Protein AF-A0A5B9D6F2-F1 (afdb_monomer_lite)

Sequence (266 aa):
MNINKEVDLKKKIPEKRPPIFTLRLNEELIEKIDKLSGEMGVSKSKFAKSYIQLSEYFLVEPNLNLTTFAKMDLSIFPTEILKDLLQLLQLLPEKNQIAIGDKLGTIINNNFQTAGLQNLDEKRELIQGFNWIKFTPVHLIDEEKVSKTKETQKIERQFWGIPKDMWPISVIHAMLYRLIYNKKFNSIWEASLYKKYLELTPERKKNFKKNPKIYKDLNKVKDFLYEFEGEIGSRKENFEAEHIYYYFDVLRIEEEKNEEIIEEKK

Organism: NCBI:txid2594042

Secondary structure (DSSP, 8-state):
------------PPP-PPPPP-----HHHHHHHHHHHHHTT--HHHHHHHHHHHHTTSEE-TTS-EE-TT--EE----HHHHHHHHHHHHTS-HHHHHHHHHHHHHHHHHHHHHHT--SHHHHHHHHHHTTSS--EEEEEEEEEE-TTTS-EEEEEEEEEEEETTTS-HHHHHHHHHHHHHS-PPPTT--HHHHHHHHTS-HHHHHHTTT-TTTTHHHHHSHHHHHHHHHHH-S-GGGT-TTSSEEEEEEEEE-------------

Foldseek 3Di:
DDDPPPPPPPPDPPDPDPDDDDDDDDPVVVVVLVVVCVVVVHDSVVSVVLVVVLVLQWDQDPVRFTAGPVRHTDDDDPVVVLLVVQVVLVVDDLLVLLVLLLVLLVSLVSSCVVSVHDDPVVSVVSCVSVVLWDWDKDWDFDFDQPPPPSDTDTFIKIWIWTFLSRHPLSSNLSNQCCNPPVDGQDSLDDLVLLLVVLPDDPVVLVCCVVDCVVNVSCVVCVVVSVVSCVRFHSDSQLSDSPDRTRTGPNRMDGPPPPPPPPPPDD

Radius of gyration: 24.77 Å; chains: 1; bounding box: 47×76×65 Å

Structure (mmCIF, N/CA/C/O backbone):
data_AF-A0A5B9D6F2-F1
#
_entry.id   AF-A0A5B9D6F2-F1
#
loop_
_atom_site.group_PDB
_atom_site.id
_atom_site.type_symbol
_atom_site.label_atom_id
_atom_site.label_alt_id
_atom_site.label_comp_id
_atom_site.label_asym_id
_atom_site.label_entity_id
_atom_site.label_seq_id
_atom_site.pdbx_PDB_ins_code
_atom_site.Cartn_x
_atom_site.Cartn_y
_atom_site.Cartn_z
_atom_site.occupancy
_atom_site.B_iso_or_equiv
_atom_site.auth_seq_id
_atom_site.auth_comp_id
_atom_site.auth_asym_id
_atom_site.auth_atom_id
_atom_site.pdbx_PDB_model_num
ATOM 1 N N . MET A 1 1 ? 4.392 63.251 -25.333 1.00 38.16 1 MET A N 1
ATOM 2 C CA . MET A 1 1 ? 4.277 61.782 -25.447 1.00 38.16 1 MET A CA 1
ATOM 3 C C . MET A 1 1 ? 5.637 61.245 -25.854 1.00 38.16 1 MET A C 1
ATOM 5 O O . MET A 1 1 ? 6.023 61.425 -26.996 1.00 38.16 1 MET A O 1
ATOM 9 N N . ASN A 1 2 ? 6.391 60.678 -24.917 1.00 28.17 2 ASN A N 1
ATOM 10 C CA . ASN A 1 2 ? 7.479 59.759 -25.234 1.00 28.17 2 ASN A CA 1
ATOM 11 C C . ASN A 1 2 ? 7.636 58.825 -24.038 1.00 28.17 2 ASN A C 1
ATOM 13 O O . ASN A 1 2 ? 7.858 59.261 -22.912 1.00 28.17 2 ASN A O 1
ATOM 17 N N . ILE A 1 3 ? 7.364 57.553 -24.299 1.00 31.39 3 ILE A N 1
ATOM 18 C CA . ILE A 1 3 ? 7.324 56.467 -23.332 1.00 31.39 3 ILE A CA 1
ATOM 19 C C . ILE A 1 3 ? 8.758 55.949 -23.220 1.00 31.39 3 ILE A C 1
ATOM 21 O O . ILE A 1 3 ? 9.220 55.246 -24.116 1.00 31.39 3 ILE A O 1
ATOM 25 N N . ASN A 1 4 ? 9.459 56.276 -22.134 1.00 32.38 4 ASN A N 1
ATOM 26 C CA . ASN A 1 4 ? 10.668 55.543 -21.768 1.00 32.38 4 ASN A CA 1
ATOM 27 C C . ASN A 1 4 ? 10.237 54.204 -21.160 1.00 32.38 4 ASN A C 1
ATOM 29 O O . ASN A 1 4 ? 9.868 54.118 -19.993 1.00 32.38 4 ASN A O 1
ATOM 33 N N . LYS A 1 5 ? 10.238 53.159 -21.994 1.00 34.12 5 LYS A N 1
ATOM 34 C CA . LYS A 1 5 ? 10.249 51.765 -21.545 1.00 34.12 5 LYS A CA 1
ATOM 35 C C . LYS A 1 5 ? 11.671 51.433 -21.095 1.00 34.12 5 LYS A C 1
ATOM 37 O O . LYS A 1 5 ? 12.499 51.051 -21.917 1.00 34.12 5 LYS A O 1
ATOM 42 N N . GLU A 1 6 ? 11.942 51.552 -19.802 1.00 34.62 6 GLU A N 1
ATOM 43 C CA . GLU A 1 6 ? 13.007 50.766 -19.181 1.00 34.62 6 GLU A CA 1
ATOM 44 C C . GLU A 1 6 ? 12.527 49.313 -19.127 1.00 34.62 6 GLU A C 1
ATOM 46 O O . GLU A 1 6 ? 11.624 48.945 -18.376 1.00 34.62 6 GLU A O 1
ATOM 51 N N . VAL A 1 7 ? 13.066 48.495 -20.030 1.00 35.81 7 VAL A N 1
ATOM 52 C CA . VAL A 1 7 ? 12.875 47.047 -20.018 1.00 35.81 7 VAL A CA 1
ATOM 53 C C . VAL A 1 7 ? 13.834 46.493 -18.976 1.00 35.81 7 VAL A C 1
ATOM 55 O O . VAL A 1 7 ? 15.002 46.238 -19.261 1.00 35.81 7 VAL A O 1
ATOM 58 N N . ASP A 1 8 ? 13.328 46.324 -17.760 1.00 36.53 8 ASP A N 1
ATOM 59 C CA . ASP A 1 8 ? 14.039 45.631 -16.696 1.00 36.53 8 ASP A CA 1
ATOM 60 C C . ASP A 1 8 ? 14.055 44.125 -17.023 1.00 36.53 8 ASP A C 1
ATOM 62 O O . ASP A 1 8 ? 13.094 43.378 -16.804 1.00 36.53 8 ASP A O 1
ATOM 66 N N . LEU A 1 9 ? 15.135 43.689 -17.678 1.00 40.50 9 LEU A N 1
ATOM 67 C CA . LEU A 1 9 ? 15.425 42.294 -17.996 1.00 40.50 9 LEU A CA 1
ATOM 68 C C . LEU A 1 9 ? 15.702 41.538 -16.691 1.00 40.50 9 LEU A C 1
ATOM 70 O O . LEU A 1 9 ? 16.855 41.295 -16.326 1.00 40.50 9 LEU A O 1
ATOM 74 N N . LYS A 1 10 ? 14.640 41.105 -16.001 1.00 39.81 10 LYS A N 1
ATOM 75 C CA . LYS A 1 10 ? 14.742 40.062 -14.973 1.00 39.81 10 LYS A CA 1
ATOM 76 C C . LYS A 1 10 ? 15.383 38.831 -15.612 1.00 39.81 10 LYS A C 1
ATOM 78 O O . LYS A 1 10 ? 14.744 38.096 -16.367 1.00 39.81 10 LYS A O 1
ATOM 83 N N . LYS A 1 11 ? 16.670 38.625 -15.320 1.00 39.88 11 LYS A N 1
ATOM 84 C CA . LYS A 1 11 ? 17.420 37.404 -15.620 1.00 39.88 11 LYS A CA 1
ATOM 85 C C . LYS A 1 11 ? 16.607 36.212 -15.112 1.00 39.88 11 LYS A C 1
ATOM 87 O O . LYS A 1 11 ? 16.546 35.972 -13.910 1.00 39.88 11 LYS A O 1
ATOM 92 N N . LYS A 1 12 ? 15.993 35.460 -16.030 1.00 41.03 12 LYS A N 1
ATOM 93 C CA . LYS A 1 12 ? 15.547 34.094 -15.753 1.00 41.03 12 LYS A CA 1
ATOM 94 C C . LYS A 1 12 ? 16.790 33.304 -15.367 1.00 41.03 12 LYS A C 1
ATOM 96 O O . LYS A 1 12 ? 17.646 33.047 -16.212 1.00 41.03 12 LYS A O 1
ATOM 101 N N . ILE A 1 13 ? 16.901 32.969 -14.087 1.00 39.19 13 ILE A N 1
ATOM 102 C CA . ILE A 1 13 ? 17.813 31.931 -13.617 1.00 39.19 13 ILE A CA 1
ATOM 103 C C . ILE A 1 13 ? 17.460 30.686 -14.444 1.00 39.19 13 ILE A C 1
ATOM 105 O O . ILE A 1 13 ? 16.291 30.295 -14.447 1.00 39.19 13 ILE A O 1
ATOM 109 N N . PRO A 1 14 ? 18.387 30.113 -15.230 1.00 40.25 14 PRO A N 1
ATOM 110 C CA . PRO A 1 14 ? 18.073 28.919 -15.990 1.00 40.25 14 PRO A CA 1
ATOM 111 C C . PRO A 1 14 ? 17.769 27.805 -14.990 1.00 40.25 14 PRO A C 1
ATOM 113 O O . PRO A 1 14 ? 18.626 27.453 -14.178 1.00 40.25 14 PRO A O 1
ATOM 116 N N . GLU A 1 15 ? 16.546 27.270 -15.042 1.00 47.75 15 GLU A N 1
ATOM 117 C CA . GLU A 1 15 ? 16.213 25.997 -14.408 1.00 47.75 15 GLU A CA 1
ATOM 118 C C . GLU A 1 15 ? 17.321 25.006 -14.771 1.00 47.75 15 GLU A C 1
ATOM 120 O O . GLU A 1 15 ? 17.622 24.808 -15.955 1.00 47.75 15 GLU A O 1
ATOM 125 N N . LYS A 1 16 ? 17.990 24.452 -13.751 1.00 43.41 16 LYS A N 1
ATOM 126 C CA . LYS A 1 16 ? 19.009 23.414 -13.922 1.00 43.41 16 LYS A CA 1
ATOM 127 C C . LYS A 1 16 ? 18.397 22.332 -14.805 1.00 43.41 16 LYS A C 1
ATOM 129 O O . LYS A 1 16 ? 17.519 21.595 -14.364 1.00 43.41 16 LYS A O 1
ATOM 134 N N . ARG A 1 17 ? 18.841 22.257 -16.063 1.00 46.88 17 ARG A N 1
ATOM 135 C CA . ARG A 1 17 ? 18.414 21.190 -16.965 1.00 46.88 17 ARG A CA 1
ATOM 136 C C . ARG A 1 17 ? 18.755 19.864 -16.282 1.00 46.88 17 ARG A C 1
ATOM 138 O O . ARG A 1 17 ? 19.876 19.744 -15.777 1.00 46.88 17 ARG A O 1
ATOM 145 N N . PRO A 1 18 ? 17.821 18.901 -16.233 1.00 55.62 18 PRO A N 1
ATOM 146 C CA . PRO A 1 18 ? 18.116 17.597 -15.666 1.00 55.62 18 PRO A CA 1
ATOM 147 C C . PRO A 1 18 ? 19.340 17.003 -16.382 1.00 55.62 18 PRO A C 1
ATOM 149 O O . PRO A 1 18 ? 19.530 17.266 -17.576 1.00 55.62 18 PRO A O 1
ATOM 152 N N . PRO A 1 19 ? 20.193 16.247 -15.671 1.00 58.72 19 PRO A N 1
ATOM 153 C CA . PRO A 1 19 ? 21.399 15.675 -16.254 1.00 58.72 19 PRO A CA 1
ATOM 154 C C . PRO A 1 19 ? 21.044 14.853 -17.499 1.00 58.72 19 PRO A C 1
ATOM 156 O O . PRO A 1 19 ? 20.165 13.992 -17.467 1.00 58.72 19 PRO A O 1
ATOM 159 N N . ILE A 1 20 ? 21.704 15.159 -18.618 1.00 64.38 20 ILE A N 1
ATOM 160 C CA . ILE A 1 20 ? 21.503 14.457 -19.887 1.00 64.38 20 ILE A CA 1
ATOM 161 C C . ILE A 1 20 ? 22.383 13.210 -19.866 1.00 64.38 20 ILE A C 1
ATOM 163 O O . ILE A 1 20 ? 23.607 13.312 -19.820 1.00 64.38 20 ILE A O 1
ATOM 167 N N . PHE A 1 21 ? 21.759 12.036 -19.919 1.00 59.25 21 PHE A N 1
ATOM 168 C CA . PHE A 1 21 ? 22.451 10.756 -20.008 1.00 59.25 21 PHE A CA 1
ATOM 169 C C . PHE A 1 21 ? 22.441 10.260 -21.458 1.00 59.25 21 PHE A C 1
ATOM 171 O O . PHE A 1 21 ? 21.389 10.220 -22.094 1.00 59.25 21 PHE A O 1
ATOM 178 N N . THR A 1 22 ? 23.613 9.913 -21.995 1.00 73.44 22 THR A N 1
ATOM 179 C CA . THR A 1 22 ? 23.762 9.391 -23.362 1.00 73.44 22 THR A CA 1
ATOM 180 C C . THR A 1 22 ? 24.302 7.970 -23.294 1.00 73.44 22 THR A C 1
ATOM 182 O O . THR A 1 22 ? 25.381 7.751 -22.750 1.00 73.44 22 THR A O 1
ATOM 185 N N . LEU A 1 23 ? 23.571 7.017 -23.869 1.00 67.38 23 LEU A N 1
ATOM 186 C CA . LEU A 1 23 ? 23.985 5.619 -23.981 1.00 67.38 23 LEU A CA 1
ATOM 187 C C . LEU A 1 23 ? 24.378 5.300 -25.420 1.00 67.38 23 LEU A C 1
ATOM 189 O O . LEU A 1 23 ? 23.668 5.666 -26.355 1.00 67.38 23 LEU A O 1
ATOM 193 N N . ARG A 1 24 ? 25.492 4.585 -25.593 1.00 74.00 24 ARG A N 1
ATOM 194 C CA . ARG A 1 24 ? 25.828 3.936 -26.863 1.00 74.00 24 ARG A CA 1
ATOM 195 C C . ARG A 1 24 ? 25.330 2.502 -26.805 1.00 74.00 24 ARG A C 1
ATOM 197 O O . ARG A 1 24 ? 25.749 1.748 -25.935 1.00 74.00 24 ARG A O 1
ATOM 204 N N . LEU A 1 25 ? 24.431 2.164 -27.717 1.00 79.06 25 LEU A N 1
ATOM 205 C CA . LEU A 1 25 ? 23.824 0.844 -27.838 1.00 79.06 25 LEU A CA 1
ATOM 206 C C . LEU A 1 25 ? 24.251 0.240 -29.179 1.00 79.06 25 LEU A C 1
ATOM 208 O O . LEU A 1 25 ? 24.528 0.975 -30.127 1.00 79.06 25 LEU A O 1
ATOM 212 N N . ASN A 1 26 ? 24.327 -1.083 -29.255 1.00 80.62 26 ASN A N 1
ATOM 213 C CA . ASN A 1 26 ? 24.494 -1.784 -30.526 1.00 80.62 26 ASN A CA 1
ATOM 214 C C . ASN A 1 26 ? 23.183 -1.755 -31.335 1.00 80.62 26 ASN A C 1
ATOM 216 O O . ASN A 1 26 ? 22.098 -1.586 -30.778 1.00 80.62 26 ASN A O 1
ATOM 220 N N . GLU A 1 27 ? 23.291 -1.935 -32.652 1.00 83.75 27 GLU A N 1
ATOM 221 C CA . GLU A 1 27 ? 22.158 -1.839 -33.588 1.00 83.75 27 GLU A CA 1
ATOM 222 C C . GLU A 1 27 ? 21.018 -2.805 -33.243 1.00 83.75 27 GLU A C 1
ATOM 224 O O . GLU A 1 27 ? 19.861 -2.400 -33.216 1.00 83.75 27 GLU A O 1
ATOM 229 N N . GLU A 1 28 ? 21.337 -4.040 -32.851 1.00 80.44 28 GLU A N 1
ATOM 230 C CA . GLU A 1 28 ? 20.332 -5.040 -32.466 1.00 80.44 28 GLU A CA 1
ATOM 231 C C . GLU A 1 28 ? 19.456 -4.584 -31.282 1.00 80.44 28 GLU A C 1
ATOM 233 O O . GLU A 1 28 ? 18.245 -4.817 -31.246 1.00 80.44 28 GLU A O 1
ATOM 238 N N . LEU A 1 29 ? 20.050 -3.915 -30.290 1.00 76.50 29 LEU A N 1
ATOM 239 C CA . LEU A 1 29 ? 19.312 -3.425 -29.128 1.00 76.50 29 LEU A CA 1
ATOM 240 C C . LEU A 1 29 ? 18.501 -2.171 -29.475 1.00 76.50 29 LEU A C 1
ATOM 242 O O . LEU A 1 29 ? 17.418 -1.980 -28.924 1.00 76.50 29 LEU A O 1
ATOM 246 N N . ILE A 1 30 ? 18.985 -1.352 -30.416 1.00 82.31 30 ILE A N 1
ATOM 247 C CA . ILE A 1 30 ? 18.232 -0.218 -30.967 1.00 82.31 30 ILE A CA 1
ATOM 248 C C . ILE A 1 30 ? 16.971 -0.727 -31.670 1.00 82.31 30 ILE A C 1
ATOM 250 O O . ILE A 1 30 ? 15.885 -0.237 -31.377 1.00 82.31 30 ILE A O 1
ATOM 254 N N . GLU A 1 31 ? 17.078 -1.751 -32.517 1.00 84.88 31 GLU A N 1
ATOM 255 C CA . GLU A 1 31 ? 15.922 -2.350 -33.199 1.00 84.88 31 GLU A CA 1
ATOM 256 C C . GLU A 1 31 ? 14.900 -2.934 -32.215 1.00 84.88 31 GLU A C 1
ATOM 258 O O . GLU A 1 31 ? 13.691 -2.740 -32.371 1.00 84.88 31 GLU A O 1
ATOM 263 N N . LYS A 1 32 ? 15.368 -3.604 -31.154 1.00 79.31 32 LYS A N 1
ATOM 264 C CA . LYS A 1 32 ? 14.494 -4.126 -30.090 1.00 79.31 32 LYS A CA 1
ATOM 265 C C . LYS A 1 32 ? 13.777 -3.007 -29.334 1.00 79.31 32 LYS A C 1
ATOM 267 O O . LYS A 1 32 ? 12.573 -3.112 -29.104 1.00 79.31 32 LYS A O 1
ATOM 272 N N . ILE A 1 33 ? 14.483 -1.935 -28.969 1.00 81.56 33 ILE A N 1
ATOM 273 C CA . ILE A 1 33 ? 13.885 -0.765 -28.307 1.00 81.56 33 ILE A CA 1
ATOM 274 C C . ILE A 1 33 ? 12.873 -0.086 -29.231 1.00 81.56 33 ILE A C 1
ATOM 276 O O . ILE A 1 33 ? 11.797 0.294 -28.775 1.00 81.56 33 ILE A O 1
ATOM 280 N N . ASP A 1 34 ? 13.173 0.045 -30.519 1.00 84.00 34 ASP A N 1
ATOM 281 C CA . ASP A 1 34 ? 12.274 0.646 -31.508 1.00 84.00 34 ASP A CA 1
ATOM 282 C C . ASP A 1 34 ? 10.974 -0.132 -31.627 1.00 84.00 34 ASP A C 1
ATOM 284 O O . ASP A 1 34 ? 9.893 0.453 -31.543 1.00 84.00 34 ASP A O 1
ATOM 288 N N . LYS A 1 35 ? 11.082 -1.455 -31.744 1.00 83.38 35 LYS A N 1
ATOM 289 C CA . LYS A 1 35 ? 9.927 -2.344 -31.802 1.00 83.38 35 LYS A CA 1
ATOM 290 C C . LYS A 1 35 ? 9.070 -2.234 -30.540 1.00 83.38 35 LYS A C 1
ATOM 292 O O . LYS A 1 35 ? 7.883 -1.941 -30.639 1.00 83.38 35 LYS A O 1
ATOM 297 N N . LEU A 1 36 ? 9.671 -2.414 -29.362 1.00 75.62 36 LEU A N 1
ATOM 298 C CA . LEU A 1 36 ? 8.947 -2.409 -28.085 1.00 75.62 36 LEU A CA 1
ATOM 299 C C . LEU A 1 36 ? 8.352 -1.035 -27.761 1.00 75.62 36 LEU A C 1
ATOM 301 O O . LEU A 1 36 ? 7.217 -0.936 -27.305 1.00 75.62 36 LEU A O 1
ATOM 305 N N . SER A 1 37 ? 9.090 0.044 -28.027 1.00 76.81 37 SER A N 1
ATOM 306 C CA . SER A 1 37 ? 8.589 1.407 -27.819 1.00 76.81 37 SER A CA 1
ATOM 307 C C . SER A 1 37 ? 7.431 1.743 -28.765 1.00 76.81 37 SER A C 1
ATOM 309 O O . SER A 1 37 ? 6.468 2.378 -28.332 1.00 76.81 37 SER A O 1
ATOM 311 N N . GLY A 1 38 ? 7.475 1.246 -30.008 1.00 77.06 38 GLY A N 1
ATOM 312 C CA . GLY A 1 38 ? 6.376 1.324 -30.971 1.00 77.06 38 GLY A CA 1
ATOM 313 C C . GLY A 1 38 ? 5.137 0.546 -30.527 1.00 77.06 38 GLY A C 1
ATOM 314 O O . GLY A 1 38 ? 4.042 1.105 -30.532 1.00 77.06 38 GLY A O 1
ATOM 315 N N . GLU A 1 39 ? 5.305 -0.700 -30.075 1.00 75.38 39 GLU A N 1
ATOM 316 C CA . GLU A 1 39 ? 4.219 -1.534 -29.532 1.00 75.38 39 GLU A CA 1
ATOM 317 C C . GLU A 1 39 ? 3.566 -0.902 -28.292 1.00 75.38 39 GLU A C 1
ATOM 319 O O . GLU A 1 39 ? 2.351 -0.968 -28.122 1.00 75.38 39 GLU A O 1
ATOM 324 N N . MET A 1 40 ? 4.357 -0.239 -27.445 1.00 67.38 40 MET A N 1
ATOM 325 C CA . MET A 1 40 ? 3.886 0.425 -26.226 1.00 67.38 40 MET A CA 1
ATOM 326 C C . MET A 1 40 ? 3.415 1.875 -26.439 1.00 67.38 40 MET A C 1
ATOM 328 O O . MET A 1 40 ? 2.945 2.505 -25.491 1.00 67.38 40 MET A O 1
ATOM 332 N N . GLY A 1 41 ? 3.569 2.443 -27.641 1.00 74.94 41 GLY A N 1
ATOM 333 C CA . GLY A 1 41 ? 3.204 3.835 -27.931 1.00 74.94 41 GLY A CA 1
ATOM 334 C C . GLY A 1 41 ? 3.9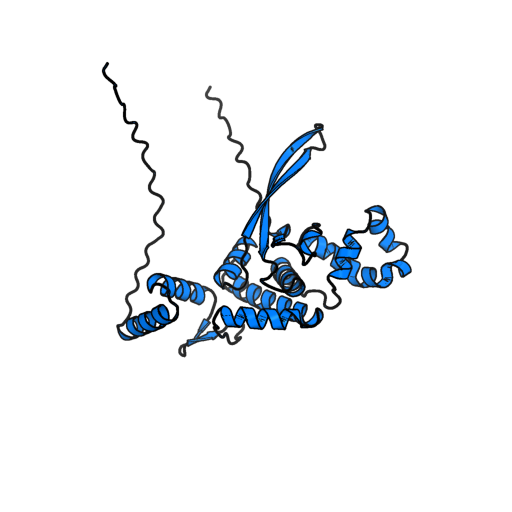92 4.881 -27.125 1.00 74.94 41 GLY A C 1
ATOM 335 O O . GLY A 1 41 ? 3.483 5.970 -26.851 1.00 74.94 41 GLY A O 1
ATOM 336 N N . VAL A 1 42 ? 5.224 4.569 -26.712 1.00 76.88 42 VAL A N 1
ATOM 337 C CA . VAL A 1 42 ? 6.099 5.467 -25.934 1.00 76.88 42 VAL A CA 1
ATOM 338 C C . VAL A 1 42 ? 7.342 5.850 -26.734 1.00 76.88 42 VAL A C 1
ATOM 340 O O . VAL A 1 42 ? 7.771 5.128 -27.623 1.00 76.88 42 VAL A O 1
ATOM 343 N N . SER A 1 43 ? 7.970 6.991 -26.427 1.00 81.19 43 SER A N 1
ATOM 344 C CA . SER A 1 43 ? 9.238 7.345 -27.079 1.00 81.19 43 SER A CA 1
ATOM 345 C C . SER A 1 43 ? 10.375 6.429 -26.614 1.00 81.19 43 SER A C 1
ATOM 347 O O . SER A 1 43 ? 10.429 6.043 -25.445 1.00 81.19 43 SER A O 1
ATOM 349 N N . LYS A 1 44 ? 11.349 6.163 -27.494 1.00 79.44 44 LYS A N 1
ATOM 350 C CA . LYS A 1 44 ? 12.568 5.390 -27.179 1.00 79.44 44 LYS A CA 1
ATOM 351 C C . LYS A 1 44 ? 13.271 5.888 -25.914 1.00 79.44 44 LYS A C 1
ATOM 353 O O . LYS A 1 44 ? 13.675 5.106 -25.062 1.00 79.44 44 LYS A O 1
ATOM 358 N N . SER A 1 45 ? 13.377 7.211 -25.771 1.00 76.31 45 SER A N 1
ATOM 359 C CA . SER A 1 45 ? 13.989 7.861 -24.610 1.00 76.31 45 SER A CA 1
ATOM 360 C C . SER A 1 45 ? 13.208 7.618 -23.319 1.00 76.31 45 SER A C 1
ATOM 362 O O . SER A 1 45 ? 13.813 7.383 -22.275 1.00 76.31 45 SER A O 1
ATOM 364 N N . LYS A 1 46 ? 11.871 7.638 -23.380 1.00 72.88 46 LYS A N 1
ATOM 365 C CA . LYS A 1 46 ? 11.008 7.347 -22.233 1.00 72.88 46 LYS A CA 1
ATOM 366 C C . LYS A 1 46 ? 11.088 5.870 -21.858 1.00 72.88 46 LYS A C 1
ATOM 368 O O . LYS A 1 46 ? 11.252 5.574 -20.683 1.00 72.88 46 LYS A O 1
ATOM 373 N N . PHE A 1 47 ? 11.069 4.974 -22.844 1.00 75.50 47 PHE A N 1
ATOM 374 C CA . PHE A 1 47 ? 11.253 3.537 -22.643 1.00 75.50 47 PHE A CA 1
ATOM 375 C C . PHE A 1 47 ? 12.598 3.222 -21.977 1.00 75.50 47 PHE A C 1
ATOM 377 O O . PHE A 1 47 ? 12.626 2.581 -20.932 1.00 75.50 47 PHE A O 1
ATOM 384 N N . ALA A 1 48 ? 13.707 3.735 -22.521 1.00 74.31 48 ALA A N 1
ATOM 385 C CA . ALA A 1 48 ? 15.042 3.516 -21.966 1.00 74.31 48 ALA A CA 1
ATOM 386 C C . ALA A 1 48 ? 15.171 4.070 -20.540 1.00 74.31 48 ALA A C 1
ATOM 388 O O . ALA A 1 48 ? 15.732 3.410 -19.671 1.00 74.31 48 ALA A O 1
ATOM 389 N N . LYS A 1 49 ? 14.605 5.255 -20.275 1.00 72.62 49 LYS A N 1
ATOM 390 C CA . LYS A 1 49 ? 14.577 5.831 -18.927 1.00 72.62 49 LYS A CA 1
ATOM 391 C C . LYS A 1 49 ? 13.799 4.944 -17.956 1.00 72.62 49 LYS A C 1
ATOM 393 O O . LYS A 1 49 ? 14.319 4.640 -16.890 1.00 72.62 49 LYS A O 1
ATOM 398 N N . SER A 1 50 ? 12.601 4.499 -18.334 1.00 65.94 50 SER A N 1
ATOM 399 C CA . SER A 1 50 ? 11.802 3.579 -17.520 1.00 65.94 50 SER A CA 1
ATOM 400 C C . SER A 1 50 ? 12.523 2.252 -17.285 1.00 65.94 50 SER A C 1
ATOM 402 O O . SER A 1 50 ? 12.497 1.742 -16.174 1.00 65.94 50 SER A O 1
ATOM 404 N N . TYR A 1 51 ? 13.223 1.720 -18.286 1.00 70.75 51 TYR A N 1
ATOM 405 C CA . TYR A 1 51 ? 13.998 0.488 -18.150 1.00 70.75 51 TYR A CA 1
ATOM 406 C C . TYR A 1 51 ? 15.178 0.632 -17.175 1.00 70.75 51 TYR A C 1
ATOM 408 O O . TYR A 1 51 ? 15.376 -0.225 -16.319 1.00 70.75 51 TYR A O 1
ATOM 416 N N . ILE A 1 52 ? 15.937 1.731 -17.253 1.00 69.75 52 ILE A N 1
ATOM 417 C CA . ILE A 1 52 ? 17.032 2.016 -16.309 1.00 69.75 52 ILE A CA 1
ATOM 418 C C . ILE A 1 52 ? 16.481 2.179 -14.892 1.00 69.75 52 ILE A C 1
ATOM 420 O O . ILE A 1 52 ? 17.011 1.578 -13.964 1.00 69.75 52 ILE A O 1
ATOM 424 N N . GLN A 1 53 ? 15.378 2.912 -14.736 1.00 66.75 53 GLN A N 1
ATOM 425 C CA . GLN A 1 53 ? 14.701 3.040 -13.445 1.00 66.75 53 GLN A CA 1
ATOM 426 C C . GLN A 1 53 ? 14.285 1.670 -12.897 1.00 66.75 53 GLN A C 1
ATOM 428 O O . GLN A 1 53 ? 14.502 1.391 -11.729 1.00 66.75 53 GLN A O 1
ATOM 433 N N . LEU A 1 54 ? 13.763 0.767 -13.732 1.00 65.81 54 LEU A N 1
ATOM 434 C CA . LEU A 1 54 ? 13.447 -0.600 -13.304 1.00 65.81 54 LEU A CA 1
ATOM 435 C C . LEU A 1 54 ? 14.696 -1.377 -12.858 1.00 65.81 54 LEU A C 1
ATOM 437 O O . LEU A 1 54 ? 14.619 -2.126 -11.888 1.00 65.81 54 LEU A O 1
ATOM 441 N N . SER A 1 55 ? 15.843 -1.182 -13.516 1.00 63.97 55 SER A N 1
ATOM 442 C CA . SER A 1 55 ? 17.101 -1.853 -13.149 1.00 63.97 55 SER A CA 1
ATOM 443 C C . SER A 1 55 ? 17.683 -1.407 -11.803 1.00 63.97 55 SER A C 1
ATOM 445 O O . SER A 1 55 ? 18.473 -2.137 -11.214 1.00 63.97 55 SER A O 1
ATOM 447 N N . GLU A 1 56 ? 17.269 -0.248 -11.280 1.00 64.19 56 GLU A N 1
ATOM 448 C CA . GLU A 1 56 ? 17.622 0.189 -9.920 1.00 64.19 56 GLU A CA 1
ATOM 449 C C . GLU A 1 56 ? 16.879 -0.620 -8.846 1.00 64.19 56 GLU A C 1
ATOM 451 O O . GLU A 1 56 ? 17.320 -0.690 -7.699 1.00 64.19 56 GLU A O 1
ATOM 456 N N . TYR A 1 57 ? 15.767 -1.262 -9.214 1.00 60.56 57 TYR A N 1
ATOM 457 C CA . TYR A 1 57 ? 14.872 -1.924 -8.268 1.00 60.56 57 TYR A CA 1
ATOM 458 C C . TYR A 1 57 ? 14.720 -3.432 -8.478 1.00 60.56 57 TYR A C 1
ATOM 460 O O . TYR A 1 57 ? 14.165 -4.109 -7.608 1.00 60.56 57 TYR A O 1
ATOM 468 N N . PHE A 1 58 ? 15.200 -3.966 -9.601 1.00 66.00 58 PHE A N 1
ATOM 469 C CA . PHE A 1 58 ? 15.079 -5.377 -9.955 1.00 66.00 58 PHE A CA 1
ATOM 470 C C . PHE A 1 58 ? 16.393 -5.945 -10.474 1.00 66.00 58 PHE A C 1
ATOM 472 O O . PHE A 1 58 ? 17.163 -5.270 -11.159 1.00 66.00 58 PHE A O 1
ATOM 479 N N . LEU A 1 59 ? 16.615 -7.226 -10.189 1.00 61.47 59 LEU A N 1
ATOM 480 C CA . LEU A 1 59 ? 17.704 -7.978 -10.789 1.00 61.47 59 LEU A CA 1
ATOM 481 C C . LEU A 1 59 ? 17.276 -8.379 -12.201 1.00 61.47 59 LEU A C 1
ATOM 483 O O . LEU A 1 59 ? 16.305 -9.114 -12.388 1.00 61.47 59 LEU A O 1
ATOM 487 N N . VAL A 1 60 ? 17.994 -7.865 -13.196 1.00 61.75 60 VAL A N 1
ATOM 488 C CA . VAL A 1 60 ? 17.825 -8.266 -14.593 1.00 61.75 60 VAL A CA 1
ATOM 489 C C . VAL A 1 60 ? 18.776 -9.426 -14.861 1.00 61.75 60 VAL A C 1
ATOM 491 O O . VAL A 1 60 ? 19.992 -9.236 -14.927 1.00 61.75 60 VAL A O 1
ATOM 494 N N . GLU A 1 61 ? 18.237 -10.633 -14.997 1.00 58.72 61 GLU A N 1
ATOM 495 C CA . GLU A 1 61 ? 19.034 -11.802 -15.364 1.00 58.72 61 GLU A CA 1
ATOM 496 C C . GLU A 1 61 ? 19.341 -11.816 -16.881 1.00 58.72 61 GLU A C 1
ATOM 498 O O . GLU A 1 61 ? 18.618 -11.199 -17.672 1.00 58.72 61 GLU A O 1
ATOM 503 N N . PRO A 1 62 ? 20.408 -12.513 -17.335 1.00 45.22 62 PRO A N 1
ATOM 504 C CA . PRO A 1 62 ? 20.876 -12.489 -18.734 1.00 45.22 62 PRO A CA 1
ATOM 505 C C . PRO A 1 62 ? 19.839 -12.903 -19.793 1.00 45.22 62 PRO A C 1
ATOM 507 O O . PRO A 1 62 ? 19.999 -12.621 -20.977 1.00 45.22 62 PRO A O 1
ATOM 510 N N . ASN A 1 63 ? 18.781 -13.586 -19.371 1.00 53.66 63 ASN A N 1
ATOM 511 C CA . ASN A 1 63 ? 17.659 -14.080 -20.164 1.00 53.66 63 ASN A CA 1
ATOM 512 C C . ASN A 1 63 ? 16.431 -13.151 -20.138 1.00 53.66 63 ASN A C 1
ATOM 514 O O . ASN A 1 63 ? 15.361 -13.575 -20.566 1.00 53.66 63 ASN A O 1
ATOM 518 N N . LEU A 1 64 ? 16.573 -11.905 -19.665 1.00 54.66 64 LEU A N 1
ATOM 519 C CA . LEU A 1 64 ? 15.481 -10.931 -19.497 1.00 54.66 64 LEU A CA 1
ATOM 520 C C . LEU A 1 64 ? 14.431 -11.349 -18.456 1.00 54.66 64 LEU A C 1
ATOM 522 O O . LEU A 1 64 ? 13.364 -10.739 -18.379 1.00 54.66 64 LEU A O 1
ATOM 526 N N . ASN A 1 65 ? 14.738 -12.350 -17.626 1.00 58.34 65 ASN A N 1
ATOM 527 C CA . ASN A 1 65 ? 13.945 -12.615 -16.439 1.00 58.34 65 ASN A CA 1
ATOM 528 C C . ASN A 1 65 ? 14.180 -11.478 -15.447 1.00 58.34 65 ASN A C 1
ATOM 530 O O . ASN A 1 65 ? 15.316 -11.168 -15.082 1.00 58.34 65 ASN A O 1
ATOM 534 N N . LEU A 1 66 ? 13.089 -10.846 -15.028 1.00 64.56 66 LEU A N 1
ATOM 535 C CA . LEU A 1 66 ? 13.109 -9.894 -13.934 1.00 64.56 66 LEU A CA 1
ATOM 536 C C . LEU A 1 66 ? 12.859 -10.673 -12.653 1.00 64.56 66 LEU A C 1
ATOM 538 O O . LEU A 1 66 ? 11.825 -11.327 -12.518 1.00 64.56 66 LEU A O 1
ATOM 542 N N . THR A 1 67 ? 13.788 -10.594 -11.710 1.00 65.25 67 THR A N 1
ATOM 543 C CA . THR A 1 67 ? 13.592 -11.146 -10.373 1.00 65.25 67 THR A CA 1
ATOM 544 C C . THR A 1 67 ? 13.661 -10.036 -9.335 1.00 65.25 67 THR A C 1
ATOM 546 O O . THR A 1 67 ? 14.393 -9.049 -9.463 1.00 65.25 67 THR A O 1
ATOM 549 N N . THR A 1 68 ? 12.852 -10.157 -8.284 1.00 65.56 68 THR A N 1
ATOM 550 C CA . THR A 1 68 ? 13.047 -9.319 -7.095 1.00 65.56 68 THR A CA 1
ATOM 551 C C . THR A 1 68 ? 14.363 -9.699 -6.418 1.00 65.56 68 THR A C 1
ATOM 553 O O . THR A 1 68 ? 14.859 -10.815 -6.579 1.00 65.56 68 THR A O 1
ATOM 556 N N . PHE A 1 69 ? 14.894 -8.833 -5.553 1.00 64.06 69 PHE A N 1
ATOM 557 C CA . PHE A 1 69 ? 16.048 -9.189 -4.714 1.00 64.06 69 PHE A CA 1
ATOM 558 C C . PHE A 1 69 ? 15.777 -10.384 -3.778 1.00 64.06 69 PHE A C 1
ATOM 560 O O . PHE A 1 69 ? 16.705 -11.047 -3.320 1.00 64.06 69 PHE A O 1
ATOM 567 N N . ALA A 1 70 ? 14.501 -10.712 -3.546 1.00 62.53 70 ALA A N 1
ATOM 568 C CA . ALA A 1 70 ? 14.064 -11.915 -2.843 1.00 62.53 70 ALA A CA 1
ATOM 569 C C . ALA A 1 70 ? 13.924 -13.155 -3.757 1.00 62.53 70 ALA A C 1
ATOM 571 O O . ALA A 1 70 ? 13.362 -14.160 -3.324 1.00 62.53 70 ALA A O 1
ATOM 572 N N . LYS A 1 71 ? 14.421 -13.097 -5.002 1.00 68.94 71 LYS A N 1
ATOM 573 C CA . LYS A 1 71 ? 14.344 -14.156 -6.027 1.00 68.94 71 LYS A CA 1
ATOM 574 C C . LYS A 1 71 ? 12.916 -14.563 -6.397 1.00 68.94 71 LYS A C 1
ATOM 576 O O . LYS A 1 71 ? 12.647 -15.733 -6.653 1.00 68.94 71 LYS A O 1
ATOM 581 N N . MET A 1 72 ? 11.984 -13.612 -6.384 1.00 68.06 72 MET A N 1
ATOM 582 C CA . MET A 1 72 ? 10.641 -13.849 -6.916 1.00 68.06 72 MET A CA 1
ATOM 583 C C . MET A 1 72 ? 10.612 -13.481 -8.393 1.00 68.06 72 MET A C 1
ATOM 585 O O . MET A 1 72 ? 11.038 -12.380 -8.737 1.00 68.06 72 MET A O 1
ATOM 589 N N . ASP A 1 73 ? 10.062 -14.362 -9.223 1.00 69.06 73 ASP A N 1
ATOM 590 C CA . ASP A 1 73 ? 9.850 -14.088 -10.641 1.00 69.06 73 ASP A CA 1
ATOM 591 C C . ASP A 1 73 ? 8.850 -12.942 -10.823 1.00 69.06 73 ASP A C 1
ATOM 593 O O . ASP A 1 73 ? 7.792 -12.899 -10.184 1.00 69.06 73 ASP A O 1
ATOM 597 N N . LEU A 1 74 ? 9.189 -12.004 -11.702 1.00 66.00 74 LEU A N 1
ATOM 598 C CA . LEU A 1 74 ? 8.341 -10.882 -12.073 1.00 66.00 74 LEU A CA 1
ATOM 599 C C . LEU A 1 74 ? 7.845 -11.062 -13.500 1.00 66.00 74 LEU A C 1
ATOM 601 O O . LEU A 1 74 ? 8.550 -11.527 -14.391 1.00 66.00 74 LEU A O 1
ATOM 605 N N . SER A 1 75 ? 6.604 -10.654 -13.722 1.00 65.75 75 SER A N 1
ATOM 606 C CA . SER A 1 75 ? 5.988 -10.643 -15.042 1.00 65.75 75 SER A CA 1
ATOM 607 C C . SER A 1 75 ? 5.390 -9.269 -15.300 1.00 65.75 75 SER A C 1
ATOM 609 O O . SER A 1 75 ? 4.765 -8.679 -14.417 1.00 65.75 75 SER A O 1
ATOM 611 N N . ILE A 1 76 ? 5.612 -8.753 -16.507 1.00 66.75 76 ILE A N 1
ATOM 612 C CA . ILE A 1 76 ? 5.069 -7.474 -16.962 1.00 66.75 76 ILE A CA 1
ATOM 613 C C . ILE A 1 76 ? 3.779 -7.761 -17.725 1.00 66.75 76 ILE A C 1
ATOM 615 O O . ILE A 1 76 ? 3.764 -8.600 -18.624 1.00 66.75 76 ILE A O 1
ATOM 619 N N . PHE A 1 77 ? 2.712 -7.039 -17.394 1.00 64.88 77 PHE A N 1
ATOM 620 C CA . PHE A 1 77 ? 1.427 -7.139 -18.081 1.00 64.88 77 PHE A CA 1
ATOM 621 C C . PHE A 1 77 ? 0.934 -5.746 -18.500 1.00 64.88 77 PHE A C 1
ATOM 623 O O . PHE A 1 77 ? 1.257 -4.765 -17.822 1.00 64.88 77 PHE A O 1
ATOM 630 N N . PRO A 1 78 ? 0.141 -5.636 -19.585 1.00 68.25 78 PRO A N 1
ATOM 631 C CA . PRO A 1 78 ? -0.565 -4.406 -19.929 1.00 68.25 78 PRO A CA 1
ATOM 632 C C . PRO A 1 78 ? -1.439 -3.906 -18.772 1.00 68.25 78 PRO A C 1
ATOM 634 O O . PRO A 1 78 ? -2.020 -4.698 -18.023 1.00 68.25 78 PRO A O 1
ATOM 637 N N . THR A 1 79 ? -1.571 -2.584 -18.644 1.00 67.12 79 THR A N 1
ATOM 638 C CA . THR A 1 79 ? -2.348 -1.957 -17.554 1.00 67.12 79 THR A CA 1
ATOM 639 C C . THR A 1 79 ? -3.835 -2.327 -17.642 1.00 67.12 79 THR A C 1
ATOM 641 O O . THR A 1 79 ? -4.556 -2.324 -16.649 1.00 67.12 79 THR A O 1
ATOM 644 N N . GLU A 1 80 ? -4.309 -2.687 -18.829 1.00 69.50 80 GLU A N 1
ATOM 645 C CA . GLU A 1 80 ? -5.661 -3.168 -19.096 1.00 69.50 80 GLU A CA 1
ATOM 646 C C . GLU A 1 80 ? -5.937 -4.483 -18.359 1.00 69.50 80 GLU A C 1
ATOM 648 O O . GLU A 1 80 ? -6.969 -4.598 -17.705 1.00 69.50 80 GLU A O 1
ATOM 653 N N . ILE A 1 81 ? -4.980 -5.419 -18.354 1.00 76.25 81 ILE A N 1
ATOM 654 C CA . ILE A 1 81 ? -5.099 -6.688 -17.612 1.00 76.25 81 ILE A CA 1
ATOM 655 C C . ILE A 1 81 ? -5.143 -6.425 -16.106 1.00 76.25 81 ILE A C 1
ATOM 657 O O . ILE A 1 81 ? -5.862 -7.108 -15.375 1.00 76.25 81 ILE A O 1
ATOM 661 N N . LEU A 1 82 ? -4.411 -5.410 -15.631 1.00 73.62 82 LEU A N 1
ATOM 662 C CA . LEU A 1 82 ? -4.482 -5.006 -14.232 1.00 73.62 82 LEU A CA 1
ATOM 663 C C . LEU A 1 82 ? -5.914 -4.599 -13.863 1.00 73.62 82 LEU A C 1
ATOM 665 O O . LEU A 1 82 ? -6.382 -5.011 -12.812 1.00 73.62 82 LEU A O 1
ATOM 669 N N . LYS A 1 83 ? -6.647 -3.881 -14.724 1.00 73.31 83 LYS A N 1
ATOM 670 C CA . LYS A 1 83 ? -8.049 -3.503 -14.449 1.00 73.31 83 LYS A CA 1
ATOM 671 C C . LYS A 1 83 ? -8.958 -4.717 -14.270 1.00 73.31 83 LYS A C 1
ATOM 673 O O . LYS A 1 83 ? -9.756 -4.736 -13.334 1.00 73.31 83 LYS A O 1
ATOM 678 N N . ASP A 1 84 ? -8.812 -5.730 -15.116 1.00 79.12 84 ASP A N 1
ATOM 6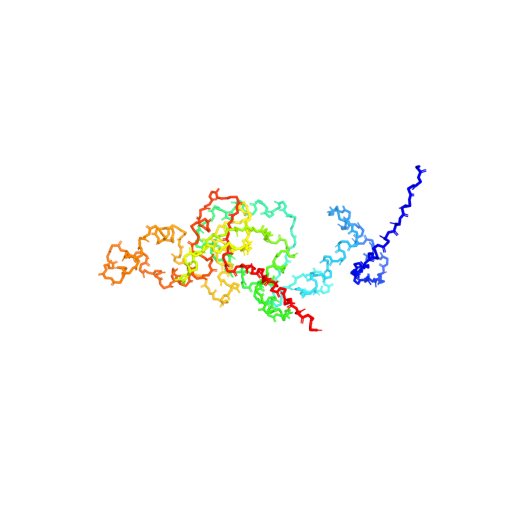79 C CA . ASP A 1 84 ? -9.597 -6.964 -15.005 1.00 79.12 84 ASP A CA 1
ATOM 680 C C . ASP A 1 84 ? -9.235 -7.733 -13.728 1.00 79.12 84 ASP A C 1
ATOM 682 O O . ASP A 1 84 ? -10.105 -8.196 -12.987 1.00 79.12 84 ASP A O 1
ATOM 686 N N . LEU A 1 85 ? -7.941 -7.796 -13.405 1.00 79.06 85 LEU A N 1
ATOM 687 C CA . LEU A 1 85 ? -7.460 -8.403 -12.169 1.00 79.06 85 LEU A CA 1
ATOM 688 C C . LEU A 1 85 ? -7.991 -7.657 -10.937 1.00 79.06 85 LEU A C 1
ATOM 690 O O . LEU A 1 85 ? -8.420 -8.292 -9.978 1.00 79.06 85 LEU A O 1
ATOM 694 N N . LEU A 1 86 ? -8.041 -6.325 -10.972 1.00 80.56 86 LEU A N 1
ATOM 695 C CA . LEU A 1 86 ? -8.591 -5.494 -9.900 1.00 80.56 86 LEU A CA 1
ATOM 696 C C . LEU A 1 86 ? -10.080 -5.767 -9.661 1.00 80.56 86 LEU A C 1
ATOM 698 O O . LEU A 1 86 ? -10.497 -5.849 -8.504 1.00 80.56 86 LEU A O 1
ATOM 702 N N . GLN A 1 87 ? -10.872 -5.969 -10.718 1.00 81.06 87 GLN A N 1
ATOM 703 C CA . GLN A 1 87 ? -12.277 -6.368 -10.573 1.00 81.06 87 GLN A CA 1
ATOM 704 C C . GLN A 1 87 ? -12.399 -7.722 -9.868 1.00 81.06 87 GLN A C 1
ATOM 706 O O . GLN A 1 87 ? -13.193 -7.867 -8.939 1.00 81.06 87 GLN A O 1
ATOM 711 N N . LEU A 1 88 ? -11.569 -8.698 -10.245 1.00 84.56 88 LEU A N 1
ATOM 712 C CA . LEU A 1 88 ? -11.545 -10.005 -9.583 1.00 84.56 88 LEU A CA 1
ATOM 713 C C . LEU A 1 88 ? -11.122 -9.896 -8.113 1.00 84.56 88 LEU A C 1
ATOM 715 O O . LEU A 1 88 ? -11.693 -10.570 -7.256 1.00 84.56 88 LEU A O 1
ATOM 719 N N . LEU A 1 89 ? -10.161 -9.024 -7.800 1.00 85.12 89 LEU A N 1
ATOM 720 C CA . LEU A 1 89 ? -9.702 -8.797 -6.430 1.00 85.12 89 LEU A CA 1
ATOM 721 C C . LEU A 1 89 ? -10.799 -8.242 -5.519 1.00 85.12 89 LEU A C 1
ATOM 723 O O . LEU A 1 89 ? -10.850 -8.624 -4.349 1.00 85.12 89 LEU A O 1
ATOM 727 N N . GLN A 1 90 ? -11.690 -7.391 -6.034 1.00 83.94 90 GLN A N 1
ATOM 728 C CA . GLN A 1 90 ? -12.828 -6.871 -5.264 1.00 83.94 90 GLN A CA 1
ATOM 729 C C . GLN A 1 90 ? -13.809 -7.973 -4.840 1.00 83.94 90 GLN A C 1
ATOM 731 O O . GLN A 1 90 ? -14.456 -7.845 -3.803 1.00 83.94 90 GLN A O 1
ATOM 736 N N . LEU A 1 91 ? -13.894 -9.064 -5.606 1.00 88.12 91 LEU A N 1
ATOM 737 C CA . LEU A 1 91 ? -14.772 -10.202 -5.314 1.00 88.12 91 LEU A CA 1
ATOM 738 C C . LEU A 1 91 ? -14.174 -11.176 -4.290 1.00 88.12 91 LEU A C 1
ATOM 740 O O . LEU A 1 91 ? -14.876 -12.055 -3.785 1.00 88.12 91 LEU A O 1
ATOM 744 N N . LEU A 1 92 ? -12.880 -11.056 -3.981 1.00 89.62 92 LEU A N 1
ATOM 745 C CA . LEU A 1 92 ? -12.236 -11.927 -3.006 1.00 89.62 92 LEU A CA 1
ATOM 746 C C . LEU A 1 92 ? -12.688 -11.591 -1.577 1.00 89.62 92 LEU A C 1
ATOM 748 O O . LEU A 1 92 ? -12.881 -10.420 -1.257 1.00 89.62 92 LEU A O 1
ATOM 752 N N . PRO A 1 93 ? -12.754 -12.582 -0.670 1.00 90.56 93 PRO A N 1
ATOM 753 C CA . PRO A 1 93 ? -12.935 -12.322 0.756 1.00 90.56 93 PRO A CA 1
ATOM 754 C C . PRO A 1 93 ? -11.872 -11.356 1.301 1.00 90.56 93 PRO A C 1
ATOM 756 O O . PRO A 1 93 ? -10.699 -11.475 0.936 1.00 90.56 93 PRO A O 1
ATOM 759 N N . GLU A 1 94 ? -12.239 -10.467 2.233 1.00 87.81 94 GLU A N 1
ATOM 760 C CA . GLU A 1 94 ? -11.320 -9.465 2.814 1.00 87.81 94 GLU A CA 1
ATOM 761 C C . GLU A 1 94 ? -10.017 -10.084 3.328 1.00 87.81 94 GLU A C 1
ATOM 763 O O . GLU A 1 94 ? -8.941 -9.550 3.084 1.00 87.81 94 GLU A O 1
ATOM 768 N N . LYS A 1 95 ? -10.076 -11.262 3.956 1.00 90.12 95 LYS A N 1
ATOM 769 C CA . LYS A 1 95 ? -8.882 -11.987 4.417 1.00 90.12 95 LYS A CA 1
ATOM 770 C C . LYS A 1 95 ? -7.860 -12.241 3.299 1.00 90.12 95 LYS A C 1
ATOM 772 O O . LYS A 1 95 ? -6.655 -12.166 3.535 1.00 90.12 95 LYS A O 1
ATOM 777 N N . ASN A 1 96 ? -8.329 -12.546 2.090 1.00 91.50 96 ASN A N 1
ATOM 778 C CA . ASN A 1 96 ? -7.463 -12.774 0.935 1.00 91.50 96 ASN A CA 1
ATOM 779 C C . ASN A 1 96 ? -6.943 -11.450 0.369 1.00 91.50 96 ASN A C 1
ATOM 781 O O . ASN A 1 96 ? -5.767 -11.365 0.025 1.00 91.50 96 ASN A O 1
ATOM 785 N N . GLN A 1 97 ? -7.783 -10.412 0.338 1.00 91.75 97 GLN A N 1
ATOM 786 C CA . GLN A 1 97 ? -7.367 -9.055 -0.033 1.00 91.75 97 GLN A CA 1
ATOM 787 C C . GLN A 1 97 ? -6.247 -8.546 0.892 1.00 91.75 97 GLN A C 1
ATOM 789 O O . GLN A 1 97 ? -5.210 -8.085 0.420 1.00 91.75 97 GLN A O 1
ATOM 794 N N . ILE A 1 98 ? -6.402 -8.731 2.206 1.00 91.81 98 ILE A N 1
ATOM 795 C CA . ILE A 1 98 ? -5.384 -8.417 3.217 1.00 91.81 98 ILE A CA 1
ATOM 796 C C . ILE A 1 98 ? -4.086 -9.168 2.925 1.00 91.81 98 ILE A C 1
ATOM 798 O O . ILE A 1 98 ? -3.019 -8.566 2.909 1.00 91.81 98 ILE A O 1
ATOM 802 N N . ALA A 1 99 ? -4.161 -10.476 2.658 1.00 91.62 99 ALA A N 1
ATOM 803 C CA . ALA A 1 99 ? -2.976 -11.282 2.371 1.00 91.62 99 ALA A CA 1
ATOM 804 C C . ALA A 1 99 ? -2.227 -10.807 1.112 1.00 91.62 99 ALA A C 1
ATOM 806 O O . ALA A 1 99 ? -0.999 -10.889 1.062 1.00 91.62 99 ALA A O 1
ATOM 807 N N . ILE A 1 100 ? -2.950 -10.313 0.104 1.00 91.38 100 ILE A N 1
ATOM 808 C CA . ILE A 1 100 ? -2.361 -9.707 -1.095 1.00 91.38 100 ILE A CA 1
ATOM 809 C C . ILE A 1 100 ? -1.675 -8.387 -0.742 1.00 91.38 100 ILE A C 1
ATOM 811 O O . ILE A 1 100 ? -0.511 -8.211 -1.096 1.00 91.38 100 ILE A O 1
ATOM 815 N N . GLY A 1 101 ? -2.345 -7.502 0.000 1.00 91.56 101 GLY A N 1
ATOM 816 C CA . GLY A 1 101 ? -1.761 -6.233 0.445 1.00 91.56 101 GLY A CA 1
ATOM 817 C C . GLY A 1 101 ? -0.499 -6.432 1.285 1.00 91.56 101 GLY A C 1
ATOM 818 O O . GLY A 1 101 ? 0.529 -5.815 1.017 1.00 91.56 101 GLY A O 1
ATOM 819 N N . ASP A 1 102 ? -0.531 -7.382 2.221 1.00 91.94 102 ASP A N 1
ATOM 820 C CA . ASP A 1 102 ? 0.628 -7.800 3.015 1.00 91.94 102 ASP A CA 1
ATOM 821 C C . ASP A 1 102 ? 1.810 -8.217 2.127 1.00 91.94 102 ASP A C 1
ATOM 823 O O . ASP A 1 102 ? 2.939 -7.780 2.351 1.00 91.94 102 ASP A O 1
ATOM 827 N N . LYS A 1 103 ? 1.556 -9.054 1.109 1.00 89.81 103 LYS A N 1
ATOM 828 C CA . LYS A 1 103 ? 2.589 -9.517 0.170 1.00 89.81 103 LYS A CA 1
ATOM 829 C C . LYS A 1 103 ? 3.156 -8.371 -0.661 1.00 89.81 103 LYS A C 1
ATOM 831 O O . LYS A 1 103 ? 4.373 -8.300 -0.811 1.00 89.81 103 LYS A O 1
ATOM 836 N N . LEU A 1 104 ? 2.306 -7.476 -1.165 1.00 88.44 104 LEU A N 1
ATOM 837 C CA . LEU A 1 104 ? 2.744 -6.286 -1.899 1.00 88.44 104 LEU A CA 1
ATOM 838 C C . LEU A 1 104 ? 3.653 -5.418 -1.027 1.00 88.44 104 LEU A C 1
ATOM 840 O O . LEU A 1 104 ? 4.760 -5.080 -1.441 1.00 88.44 104 LEU A O 1
ATOM 844 N N . GLY A 1 105 ? 3.240 -5.142 0.212 1.00 89.44 105 GLY A N 1
ATOM 845 C CA . GLY A 1 105 ? 4.048 -4.383 1.162 1.00 89.44 105 GLY A CA 1
ATOM 846 C C . GLY A 1 105 ? 5.388 -5.057 1.471 1.00 89.44 105 GLY A C 1
ATOM 847 O O . GLY A 1 105 ? 6.403 -4.374 1.579 1.00 89.44 105 GLY A O 1
ATOM 848 N N . THR A 1 106 ? 5.430 -6.392 1.567 1.00 87.50 106 THR A N 1
ATOM 849 C CA . THR A 1 106 ? 6.686 -7.141 1.741 1.00 87.50 106 THR A CA 1
ATOM 850 C C . THR A 1 106 ? 7.604 -6.990 0.533 1.00 87.50 106 THR A C 1
ATOM 852 O O . THR A 1 106 ? 8.790 -6.736 0.717 1.00 87.50 106 THR A O 1
ATOM 855 N N . ILE A 1 107 ? 7.077 -7.107 -0.690 1.00 83.81 107 ILE A N 1
ATOM 856 C CA . ILE A 1 107 ? 7.876 -6.929 -1.911 1.00 83.81 107 ILE A CA 1
ATOM 857 C C . ILE A 1 107 ? 8.482 -5.523 -1.941 1.00 83.81 107 ILE A C 1
ATOM 859 O O . ILE A 1 107 ? 9.684 -5.380 -2.162 1.00 83.81 107 ILE A O 1
ATOM 863 N N . ILE A 1 108 ? 7.679 -4.497 -1.648 1.00 83.31 108 ILE A N 1
ATOM 864 C CA . ILE A 1 108 ? 8.144 -3.107 -1.630 1.00 83.31 108 ILE A CA 1
ATOM 865 C C . ILE A 1 108 ? 9.199 -2.904 -0.540 1.00 83.31 108 ILE A C 1
ATOM 867 O O . ILE A 1 108 ? 10.260 -2.374 -0.840 1.00 83.31 108 ILE A O 1
ATOM 871 N N . ASN A 1 109 ? 8.963 -3.353 0.698 1.00 84.25 109 ASN A N 1
ATOM 872 C CA . ASN A 1 109 ? 9.941 -3.201 1.781 1.00 84.25 109 ASN A CA 1
ATOM 873 C C . ASN A 1 109 ? 11.263 -3.921 1.485 1.00 84.25 109 ASN A C 1
ATOM 875 O O . ASN A 1 109 ? 12.321 -3.376 1.788 1.00 84.25 109 ASN A O 1
ATOM 879 N N . ASN A 1 110 ? 11.223 -5.112 0.885 1.00 80.38 110 ASN A N 1
ATOM 880 C CA . ASN A 1 110 ? 12.434 -5.853 0.530 1.00 80.38 110 ASN A CA 1
ATOM 881 C C . ASN A 1 110 ? 13.246 -5.116 -0.546 1.00 80.38 110 ASN A C 1
ATOM 883 O O . ASN A 1 110 ? 14.461 -4.955 -0.411 1.00 80.38 110 ASN A O 1
ATOM 887 N N . ASN A 1 111 ? 12.575 -4.621 -1.591 1.00 72.06 111 ASN A N 1
ATOM 888 C CA . ASN A 1 111 ? 13.232 -3.828 -2.633 1.00 72.06 111 ASN A CA 1
ATOM 889 C C . ASN A 1 111 ? 13.756 -2.495 -2.072 1.00 72.06 111 ASN A C 1
ATOM 891 O O . ASN A 1 111 ? 14.872 -2.090 -2.379 1.00 72.06 111 ASN A O 1
ATOM 895 N N . PHE A 1 112 ? 13.001 -1.861 -1.176 1.00 75.06 112 PHE A N 1
ATOM 896 C CA . PHE A 1 112 ? 13.378 -0.623 -0.496 1.00 75.06 112 PHE A CA 1
ATOM 897 C C . PHE A 1 112 ? 14.633 -0.779 0.372 1.00 75.06 112 PHE A C 1
ATOM 899 O O . PHE A 1 112 ? 15.544 0.039 0.280 1.00 75.06 112 PHE A O 1
ATOM 906 N N . GLN A 1 113 ? 14.719 -1.858 1.163 1.00 69.38 113 GLN A N 1
ATOM 907 C CA . GLN A 1 113 ? 15.912 -2.174 1.960 1.00 69.38 113 GLN A CA 1
ATOM 908 C C . GLN A 1 113 ? 17.159 -2.331 1.090 1.00 69.38 113 GLN A C 1
ATOM 910 O O . GLN A 1 113 ? 18.255 -1.984 1.522 1.00 69.38 113 GLN A O 1
ATOM 915 N N . THR A 1 114 ? 16.993 -2.825 -0.136 1.00 63.16 114 THR A N 1
ATOM 916 C CA . THR A 1 114 ? 18.113 -3.028 -1.057 1.00 63.16 114 THR A CA 1
ATOM 917 C C . THR A 1 114 ? 18.511 -1.733 -1.771 1.00 63.16 114 THR A C 1
ATOM 919 O O . THR A 1 114 ? 19.695 -1.507 -2.003 1.00 63.16 114 THR A O 1
ATOM 922 N N . ALA A 1 115 ? 17.550 -0.846 -2.048 1.00 60.22 115 ALA A N 1
ATOM 923 C CA . ALA A 1 115 ? 17.783 0.460 -2.670 1.00 60.22 115 ALA A CA 1
ATOM 924 C C . ALA A 1 115 ? 18.336 1.534 -1.706 1.00 60.22 115 ALA A C 1
ATOM 926 O O . ALA A 1 115 ? 18.691 2.624 -2.147 1.00 60.22 115 ALA A O 1
ATOM 927 N N . GLY A 1 116 ? 18.411 1.258 -0.396 1.00 61.62 116 GLY A N 1
ATOM 928 C CA . GLY A 1 116 ? 18.974 2.183 0.601 1.00 61.62 116 GLY A CA 1
ATOM 929 C C . GLY A 1 116 ? 18.097 3.396 0.931 1.00 61.62 116 GLY A C 1
ATOM 930 O O . GLY A 1 116 ? 18.551 4.312 1.614 1.00 61.62 116 GLY A O 1
ATOM 931 N N . LEU A 1 117 ? 16.849 3.393 0.470 1.00 65.62 117 LEU A N 1
ATOM 932 C CA . LEU A 1 117 ? 15.854 4.415 0.772 1.00 65.62 117 LEU A CA 1
ATOM 933 C C . LEU A 1 117 ? 15.459 4.334 2.266 1.00 65.62 117 LEU A C 1
ATOM 935 O O . LEU A 1 117 ? 15.565 3.272 2.887 1.00 65.62 117 LEU A O 1
ATOM 939 N N . GLN A 1 118 ? 15.041 5.446 2.876 1.00 65.75 118 GLN A N 1
ATOM 940 C CA . GLN A 1 118 ? 14.812 5.558 4.329 1.00 65.75 118 GLN A CA 1
ATOM 941 C C . GLN A 1 118 ? 13.434 6.125 4.703 1.00 65.75 118 GLN A C 1
ATOM 943 O O . GLN A 1 118 ? 12.891 5.736 5.738 1.00 65.75 118 GLN A O 1
ATOM 948 N N . ASN A 1 119 ? 12.836 6.998 3.885 1.00 76.19 119 ASN A N 1
ATOM 949 C CA . ASN A 1 119 ? 11.600 7.706 4.253 1.00 76.19 119 ASN A CA 1
ATOM 950 C C . ASN A 1 119 ? 10.344 7.208 3.500 1.00 76.19 119 ASN A C 1
ATOM 952 O O . ASN A 1 119 ? 10.413 6.450 2.532 1.00 76.19 119 ASN A O 1
ATOM 956 N N . LEU A 1 120 ? 9.160 7.589 3.998 1.00 76.56 120 LEU A N 1
ATOM 957 C CA . LEU A 1 120 ? 7.867 7.189 3.422 1.00 76.56 120 LEU A CA 1
ATOM 958 C C . LEU A 1 120 ? 7.606 7.820 2.046 1.00 76.56 120 LEU A C 1
ATOM 960 O O . LEU A 1 120 ? 6.959 7.188 1.209 1.00 76.56 120 LEU A O 1
ATOM 964 N N . ASP A 1 121 ? 8.128 9.019 1.790 1.00 77.38 121 ASP A N 1
ATOM 965 C CA . ASP A 1 121 ? 7.991 9.699 0.500 1.00 77.38 121 ASP A CA 1
ATOM 966 C C . ASP A 1 121 ? 8.722 8.949 -0.617 1.00 77.38 121 ASP A C 1
ATOM 968 O O . ASP A 1 121 ? 8.161 8.726 -1.687 1.00 77.38 121 ASP A O 1
ATOM 972 N N . GLU A 1 122 ? 9.923 8.451 -0.341 1.00 78.44 122 GLU A N 1
ATOM 973 C CA . GLU A 1 122 ? 10.693 7.592 -1.240 1.00 78.44 122 GLU A CA 1
ATOM 974 C C . GLU A 1 122 ? 9.965 6.268 -1.509 1.00 78.44 122 GLU A C 1
ATOM 976 O O . GLU A 1 122 ? 9.927 5.798 -2.648 1.00 78.44 122 GLU A O 1
ATOM 981 N N . LYS A 1 123 ? 9.317 5.674 -0.490 1.00 78.56 123 LYS A N 1
ATOM 982 C CA . LYS A 1 123 ? 8.465 4.481 -0.686 1.00 78.56 123 LYS A CA 1
ATOM 983 C C . LYS A 1 123 ? 7.304 4.786 -1.619 1.00 78.56 123 LYS A C 1
ATOM 985 O O . LYS A 1 123 ? 7.013 3.991 -2.511 1.00 78.56 123 LYS A O 1
ATOM 990 N N . ARG A 1 124 ? 6.634 5.923 -1.424 1.00 84.38 124 ARG A N 1
ATOM 991 C CA . ARG A 1 124 ? 5.537 6.372 -2.287 1.00 84.38 124 ARG A CA 1
ATOM 992 C C . ARG A 1 124 ? 6.022 6.553 -3.724 1.00 84.38 124 ARG A C 1
ATOM 994 O O . ARG A 1 124 ? 5.390 6.032 -4.640 1.00 84.38 124 ARG A O 1
ATOM 1001 N N . GLU A 1 125 ? 7.131 7.261 -3.922 1.00 79.12 125 GLU A N 1
ATOM 1002 C CA . GLU A 1 125 ? 7.712 7.504 -5.247 1.00 79.12 125 GLU A CA 1
ATOM 1003 C C . GLU A 1 125 ? 8.079 6.209 -5.959 1.00 79.12 125 GLU A C 1
ATOM 1005 O O . GLU A 1 125 ? 7.777 6.062 -7.141 1.00 79.12 125 GLU A O 1
ATOM 1010 N N . LEU A 1 126 ? 8.631 5.241 -5.231 1.00 77.69 126 LEU A N 1
ATOM 1011 C CA . LEU A 1 126 ? 8.924 3.913 -5.755 1.00 77.69 126 LEU A CA 1
ATOM 1012 C C . LEU A 1 126 ? 7.657 3.191 -6.237 1.00 77.69 126 LEU A C 1
ATOM 1014 O O . LEU A 1 126 ? 7.594 2.715 -7.370 1.00 77.69 126 LEU A O 1
ATOM 1018 N N . ILE A 1 127 ? 6.621 3.138 -5.397 1.00 82.06 127 ILE A N 1
ATOM 1019 C CA . ILE A 1 127 ? 5.344 2.482 -5.729 1.00 82.06 127 ILE A CA 1
ATOM 1020 C C . ILE A 1 127 ? 4.691 3.146 -6.948 1.00 82.06 127 ILE A C 1
ATOM 1022 O O . ILE A 1 127 ? 4.153 2.464 -7.827 1.00 82.06 127 ILE A O 1
ATOM 1026 N N . GLN A 1 128 ? 4.755 4.476 -7.010 1.00 80.81 128 GLN A N 1
ATOM 1027 C CA . GLN A 1 128 ? 4.249 5.253 -8.133 1.00 80.81 128 GLN A CA 1
ATOM 1028 C C . GLN A 1 128 ? 5.094 5.043 -9.396 1.00 80.81 128 GLN A C 1
ATOM 1030 O O . GLN A 1 128 ? 4.539 4.968 -10.491 1.00 80.81 128 GLN A O 1
ATOM 1035 N N . GLY A 1 129 ? 6.411 4.876 -9.252 1.00 73.44 129 GLY A N 1
ATOM 1036 C CA . GLY A 1 129 ? 7.338 4.531 -10.330 1.00 73.44 129 GLY A CA 1
ATOM 1037 C C . GLY A 1 129 ? 7.039 3.170 -10.958 1.00 73.44 129 GLY A C 1
ATOM 1038 O O . GLY A 1 129 ? 7.097 3.036 -12.179 1.00 73.44 129 GLY A O 1
ATOM 1039 N N . PHE A 1 130 ? 6.613 2.189 -10.157 1.00 73.31 130 PHE A N 1
ATOM 1040 C CA . PHE A 1 130 ? 6.123 0.903 -10.666 1.00 73.31 130 PHE A CA 1
ATOM 1041 C C . PHE A 1 130 ? 4.732 0.966 -11.295 1.00 73.31 130 PHE A C 1
ATOM 1043 O O . PHE A 1 130 ? 4.260 -0.033 -11.837 1.00 73.31 130 PHE A O 1
ATOM 1050 N N . ASN A 1 131 ? 4.061 2.118 -11.223 1.00 74.19 131 ASN A N 1
ATOM 1051 C CA . ASN A 1 131 ? 2.687 2.303 -11.678 1.00 74.19 131 ASN A CA 1
ATOM 1052 C C . ASN A 1 131 ? 1.697 1.320 -11.016 1.00 74.19 131 ASN A C 1
ATOM 1054 O O . ASN A 1 131 ? 0.663 0.986 -11.591 1.00 74.19 131 ASN A O 1
ATOM 1058 N N . TRP A 1 132 ? 2.014 0.843 -9.806 1.00 78.38 132 TRP A N 1
ATOM 1059 C CA . TRP A 1 132 ? 1.139 -0.055 -9.046 1.00 78.38 132 TRP A CA 1
ATOM 1060 C C . TRP A 1 132 ? -0.005 0.719 -8.407 1.00 78.38 132 TRP A C 1
ATOM 1062 O O . TRP A 1 132 ? -1.157 0.289 -8.456 1.00 78.38 132 TRP A O 1
ATOM 1072 N N . ILE A 1 133 ? 0.323 1.863 -7.799 1.00 84.94 133 ILE A N 1
ATOM 1073 C CA . ILE A 1 133 ? -0.620 2.748 -7.116 1.00 84.94 133 ILE A CA 1
ATOM 1074 C C . ILE A 1 133 ? -0.280 4.193 -7.467 1.00 84.94 133 ILE A C 1
ATOM 1076 O O . ILE A 1 133 ? 0.870 4.624 -7.401 1.00 84.94 133 ILE A O 1
ATOM 1080 N N . LYS A 1 134 ? -1.311 4.951 -7.828 1.00 86.06 134 LYS A N 1
ATOM 1081 C CA . LYS A 1 134 ? -1.251 6.376 -8.103 1.00 86.06 134 LYS A CA 1
ATOM 1082 C C . LYS A 1 134 ? -1.572 7.120 -6.818 1.00 86.06 134 LYS A C 1
ATOM 1084 O O . LYS A 1 134 ? -2.689 7.031 -6.313 1.00 86.06 134 LYS A O 1
ATOM 1089 N N . PHE A 1 135 ? -0.613 7.904 -6.353 1.00 87.69 135 PHE A N 1
ATOM 1090 C CA . PHE A 1 135 ? -0.815 8.849 -5.268 1.00 87.69 135 PHE A CA 1
ATOM 1091 C C . PHE A 1 135 ? -1.098 10.231 -5.856 1.00 87.69 135 PHE A C 1
ATOM 1093 O O . PHE A 1 135 ? -0.427 10.681 -6.785 1.00 87.69 135 PHE A O 1
ATOM 1100 N N . THR A 1 136 ? -2.132 10.888 -5.344 1.00 88.38 136 THR A N 1
ATOM 1101 C CA . THR A 1 136 ? -2.548 12.231 -5.762 1.00 88.38 136 THR A CA 1
ATOM 1102 C C . THR A 1 136 ? -2.473 13.152 -4.552 1.00 88.38 136 THR A C 1
ATOM 1104 O O . THR A 1 136 ? -3.067 12.815 -3.531 1.00 88.38 136 THR A O 1
ATOM 1107 N N . PRO A 1 137 ? -1.756 14.283 -4.614 1.00 87.06 137 PRO A N 1
ATOM 1108 C CA . PRO A 1 137 ? -1.715 15.207 -3.492 1.00 87.06 137 PRO A CA 1
ATOM 1109 C C . PRO A 1 137 ? -3.095 15.845 -3.294 1.00 87.06 137 PRO A C 1
ATOM 1111 O O . PRO A 1 137 ? -3.776 16.201 -4.258 1.00 87.06 137 PRO A O 1
ATOM 1114 N N . VAL A 1 138 ? -3.516 15.970 -2.040 1.00 84.88 138 VAL A N 1
ATOM 1115 C CA . VAL A 1 138 ? -4.780 16.590 -1.635 1.00 84.88 138 VAL A CA 1
ATOM 1116 C C . VAL A 1 138 ? -4.475 17.638 -0.579 1.00 84.88 138 VAL A C 1
ATOM 1118 O O . VAL A 1 138 ? -3.985 17.308 0.497 1.00 84.88 138 VAL A O 1
ATOM 1121 N N . HIS A 1 139 ? -4.799 18.892 -0.875 1.00 84.75 139 HIS A N 1
ATOM 1122 C CA . HIS A 1 139 ? -4.614 20.002 0.052 1.00 84.75 139 HIS A CA 1
ATOM 1123 C C . HIS A 1 139 ? -5.887 20.215 0.863 1.00 84.75 139 HIS A C 1
ATOM 1125 O O . HIS A 1 139 ? -6.987 20.307 0.312 1.00 84.75 139 HIS A O 1
ATOM 1131 N N . LEU A 1 140 ? -5.730 20.288 2.178 1.00 75.94 140 LEU A N 1
ATOM 1132 C CA . LEU A 1 140 ? -6.792 20.607 3.116 1.00 75.94 140 LEU A CA 1
ATOM 1133 C C . LEU A 1 140 ? -6.348 21.781 3.978 1.00 75.94 140 LEU A C 1
ATOM 1135 O O . LEU A 1 140 ? -5.244 21.800 4.521 1.00 75.94 140 LEU A O 1
ATOM 1139 N N . ILE A 1 141 ? -7.234 22.764 4.088 1.00 74.00 141 ILE A N 1
ATOM 1140 C CA . ILE A 1 141 ? -7.049 23.926 4.950 1.00 74.00 141 ILE A CA 1
AT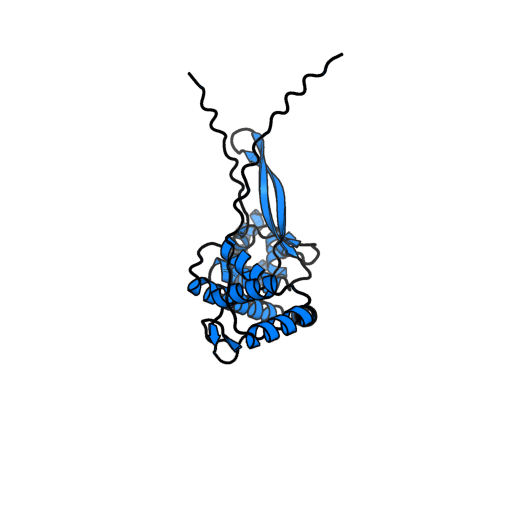OM 1141 C C . ILE A 1 141 ? -7.859 23.648 6.212 1.00 74.00 141 ILE A C 1
ATOM 1143 O O . ILE A 1 141 ? -9.083 23.784 6.205 1.00 74.00 141 ILE A O 1
ATOM 1147 N N . ASP A 1 142 ? -7.172 23.231 7.271 1.00 67.44 142 ASP A N 1
ATOM 1148 C CA . ASP A 1 142 ? -7.775 23.029 8.585 1.00 67.44 142 ASP A CA 1
ATOM 1149 C C . ASP A 1 142 ? -7.672 24.337 9.394 1.00 67.44 142 ASP A C 1
ATOM 1151 O O . ASP A 1 142 ? -6.649 25.029 9.387 1.00 67.44 142 ASP A O 1
ATOM 1155 N N . GLU A 1 143 ? -8.737 24.689 10.115 1.00 65.44 143 GLU A N 1
ATOM 1156 C CA . GLU A 1 143 ? -8.722 25.784 11.090 1.00 65.44 143 GLU A CA 1
ATOM 1157 C C . GLU A 1 143 ? -8.510 25.201 12.492 1.00 65.44 143 GLU A C 1
ATOM 1159 O O . GLU A 1 143 ? -9.441 24.685 13.113 1.00 65.44 143 GLU A O 1
ATOM 1164 N N . GLU A 1 144 ? -7.282 25.277 13.011 1.00 66.06 144 GLU A N 1
ATOM 1165 C CA . GLU A 1 144 ? -6.988 24.859 14.383 1.00 66.06 144 GLU A CA 1
ATOM 1166 C C . GLU A 1 144 ? -7.053 26.052 15.339 1.00 66.06 144 GLU A C 1
ATOM 1168 O O . GLU A 1 144 ? -6.479 27.120 15.111 1.00 66.06 144 GLU A O 1
ATOM 1173 N N . LYS A 1 145 ? -7.768 25.870 16.454 1.00 54.28 145 LYS A N 1
ATOM 1174 C CA . LYS A 1 145 ? -7.747 26.833 17.557 1.00 54.28 145 LYS A CA 1
ATOM 1175 C C . LYS A 1 145 ? -6.446 26.666 18.323 1.00 54.28 145 LYS A C 1
ATOM 1177 O O . LYS A 1 145 ? -6.247 25.646 18.984 1.00 54.28 145 LYS A O 1
ATOM 1182 N N . VAL A 1 146 ? -5.605 27.695 18.306 1.00 58.19 146 VAL A N 1
ATOM 1183 C CA . VAL A 1 146 ? -4.411 27.727 19.148 1.00 58.19 146 VAL A CA 1
ATOM 1184 C C . VAL A 1 146 ? -4.879 27.795 20.598 1.00 58.19 146 VAL A C 1
ATOM 1186 O O . VAL A 1 146 ? -5.532 28.749 21.033 1.00 58.19 146 VAL A O 1
ATOM 1189 N N . SER A 1 147 ? -4.560 26.748 21.356 1.00 50.34 147 SER A N 1
ATOM 1190 C CA . SER A 1 147 ? -5.047 26.486 22.717 1.00 50.34 147 SER A CA 1
ATOM 1191 C C . SER A 1 147 ? -4.712 27.581 23.741 1.00 50.34 147 SER A C 1
ATOM 1193 O O . SER A 1 147 ? -5.224 27.543 24.858 1.00 50.34 147 SER A O 1
ATOM 1195 N N . LYS A 1 148 ? -3.899 28.579 23.367 1.00 52.88 148 LYS A N 1
ATOM 1196 C CA . LYS A 1 148 ? -3.455 29.670 24.243 1.00 52.88 148 L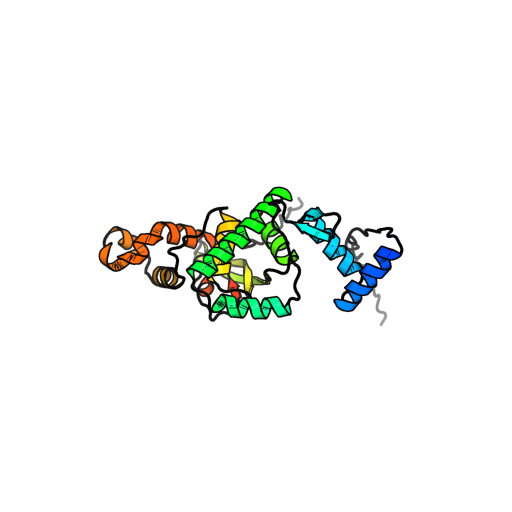YS A CA 1
ATOM 1197 C C . LYS A 1 148 ? -3.982 31.065 23.883 1.00 52.88 148 LYS A C 1
ATOM 1199 O O . LYS A 1 148 ? -4.008 31.902 24.777 1.00 52.88 148 LYS A O 1
ATOM 1204 N N . THR A 1 149 ? -4.442 31.333 22.656 1.00 54.28 149 THR A N 1
ATOM 1205 C CA . THR A 1 149 ? -4.756 32.717 22.222 1.00 54.28 149 THR A CA 1
ATOM 1206 C C . THR A 1 149 ? -6.183 32.954 21.723 1.00 54.28 149 THR A C 1
ATOM 1208 O O . THR A 1 149 ? -6.528 34.092 21.438 1.00 54.28 149 THR A O 1
ATOM 1211 N N . LYS A 1 150 ? -7.059 31.936 21.651 1.00 55.94 150 LYS A N 1
ATOM 1212 C CA . LYS A 1 150 ? -8.380 32.017 20.969 1.00 55.94 150 LYS A CA 1
ATOM 1213 C C . LYS A 1 150 ? -8.300 32.406 19.480 1.00 55.94 150 LYS A C 1
ATOM 1215 O O . LYS A 1 150 ? -9.341 32.488 18.833 1.00 55.94 150 LYS A O 1
ATOM 1220 N N . GLU A 1 151 ? -7.103 32.586 18.933 1.00 55.78 151 GLU A N 1
ATOM 1221 C CA . GLU A 1 151 ? -6.870 32.799 17.513 1.00 55.78 151 GLU A CA 1
ATOM 1222 C C . GLU A 1 151 ? -6.950 31.461 16.775 1.00 55.78 151 GLU A C 1
ATOM 1224 O O . GLU A 1 151 ? -6.421 30.433 17.213 1.00 55.78 151 GLU A O 1
ATOM 1229 N N . THR A 1 152 ? -7.674 31.467 15.661 1.00 60.91 152 THR A N 1
ATOM 1230 C CA . THR A 1 152 ? -7.734 30.359 14.710 1.00 60.91 152 THR A CA 1
ATOM 1231 C C . THR A 1 152 ? -6.582 30.501 13.731 1.00 60.91 152 THR A C 1
ATOM 1233 O O . THR A 1 152 ? -6.545 31.454 12.951 1.00 60.91 152 THR A O 1
ATOM 1236 N N . GLN A 1 153 ? -5.649 29.555 13.761 1.00 67.62 153 GLN A N 1
ATOM 1237 C CA . GLN A 1 153 ? -4.589 29.466 12.770 1.00 67.62 153 GLN A CA 1
ATOM 1238 C C . GLN A 1 153 ? -5.071 28.577 11.624 1.00 67.62 153 GLN A C 1
ATOM 1240 O O . GLN A 1 153 ? -5.518 27.450 11.842 1.00 67.62 153 GLN A O 1
ATOM 1245 N N . LYS A 1 154 ? -4.980 29.088 10.393 1.00 71.06 154 LYS A N 1
ATOM 1246 C CA . LYS A 1 154 ? -5.147 28.265 9.192 1.00 71.06 154 LYS A CA 1
ATOM 1247 C C . LYS A 1 154 ? -3.872 27.465 8.980 1.00 71.06 154 LYS A C 1
ATOM 1249 O O . LYS A 1 154 ? -2.816 28.048 8.706 1.00 71.06 154 LYS A O 1
ATOM 1254 N N . ILE A 1 155 ? -3.986 26.153 9.135 1.00 72.06 155 ILE A N 1
ATOM 1255 C CA . ILE A 1 155 ? -2.918 25.200 8.866 1.00 72.06 155 ILE A CA 1
ATOM 1256 C C . ILE A 1 155 ? -3.267 24.523 7.551 1.00 72.06 155 ILE A C 1
ATOM 1258 O O . ILE A 1 155 ? -4.285 23.843 7.430 1.00 72.06 155 ILE A O 1
ATOM 1262 N N . GLU A 1 156 ? -2.420 24.742 6.555 1.00 75.25 156 GLU A N 1
ATOM 1263 C CA . GLU A 1 156 ? -2.499 24.002 5.309 1.00 75.25 156 GLU A CA 1
ATOM 1264 C C . GLU A 1 156 ? -1.763 22.676 5.487 1.00 75.25 156 GLU A C 1
ATOM 1266 O O . GLU A 1 156 ? -0.642 22.620 5.997 1.00 75.25 156 GLU A O 1
ATOM 1271 N N . ARG A 1 157 ? -2.441 21.586 5.142 1.00 78.75 157 ARG A N 1
ATOM 1272 C CA . ARG A 1 157 ? -1.920 20.227 5.240 1.00 78.75 157 ARG A CA 1
ATOM 1273 C C . ARG A 1 157 ? -2.093 19.553 3.893 1.00 78.75 157 ARG A C 1
ATOM 1275 O O . ARG A 1 157 ? -3.192 19.553 3.338 1.00 78.75 157 ARG A O 1
ATOM 1282 N N . GLN A 1 158 ? -1.025 18.944 3.393 1.00 82.31 158 GLN A N 1
ATOM 1283 C CA . GLN A 1 158 ? -1.086 18.135 2.186 1.00 82.31 158 GLN A CA 1
ATOM 1284 C C . GLN A 1 158 ? -1.111 16.657 2.559 1.00 82.31 158 GLN A C 1
ATOM 1286 O O . GLN A 1 158 ? -0.217 16.162 3.235 1.00 82.31 158 GLN A O 1
ATOM 1291 N N . PHE A 1 159 ? -2.121 15.946 2.083 1.00 84.44 159 PHE A N 1
ATOM 1292 C CA . PHE A 1 159 ? -2.302 14.508 2.243 1.00 84.44 159 PHE A CA 1
ATOM 1293 C C . PHE A 1 159 ? -2.088 13.800 0.910 1.00 84.44 159 PHE A C 1
ATOM 1295 O O . PHE A 1 159 ? -2.169 14.424 -0.150 1.00 84.44 159 PHE A O 1
ATOM 1302 N N . TRP A 1 160 ? -1.884 12.484 0.942 1.00 86.69 160 TRP A N 1
ATOM 1303 C CA . TRP A 1 160 ? -1.910 11.685 -0.283 1.00 86.69 160 TRP A CA 1
ATOM 1304 C C . TRP A 1 160 ? -3.210 10.913 -0.393 1.00 86.69 160 TRP A C 1
ATOM 1306 O O . TRP A 1 160 ? -3.590 10.165 0.505 1.00 86.69 160 TRP A O 1
ATOM 1316 N N . GLY A 1 161 ? -3.873 11.124 -1.522 1.00 87.94 161 GLY A N 1
ATOM 1317 C CA . GLY A 1 161 ? -5.065 10.429 -1.958 1.00 87.94 161 GLY A CA 1
ATOM 1318 C C . GLY A 1 161 ? -4.732 9.245 -2.864 1.00 87.94 161 GLY A C 1
ATOM 1319 O O . GLY A 1 161 ? -3.932 9.392 -3.790 1.00 87.94 161 GLY A O 1
ATOM 1320 N N . ILE A 1 162 ? -5.386 8.100 -2.665 1.00 89.88 162 ILE A N 1
ATOM 1321 C CA . ILE A 1 162 ? -5.390 6.979 -3.623 1.00 89.88 162 ILE A CA 1
ATOM 1322 C C . ILE A 1 162 ? -6.785 6.884 -4.257 1.00 89.88 162 ILE A C 1
ATOM 1324 O O . ILE A 1 162 ? -7.761 6.847 -3.508 1.00 89.88 162 ILE A O 1
ATOM 1328 N N . PRO A 1 163 ? -6.924 6.848 -5.599 1.00 87.62 163 PRO A N 1
ATOM 1329 C CA . PRO A 1 163 ? -8.225 6.699 -6.247 1.00 87.62 163 PRO A CA 1
ATOM 1330 C C . PRO A 1 163 ? -8.947 5.428 -5.797 1.00 87.62 163 PRO A C 1
ATOM 1332 O O . PRO A 1 163 ? -8.349 4.350 -5.724 1.00 87.62 163 PRO A O 1
ATOM 1335 N N . LYS A 1 164 ? -10.245 5.548 -5.515 1.00 84.00 164 LYS A N 1
ATOM 1336 C CA . LYS A 1 164 ? -11.054 4.448 -4.974 1.00 84.00 164 LYS A CA 1
ATOM 1337 C C . LYS A 1 164 ? -11.098 3.217 -5.873 1.00 84.00 164 LYS A C 1
ATOM 1339 O O . LYS A 1 164 ? -11.073 2.084 -5.394 1.00 84.00 164 LYS A O 1
ATOM 1344 N N . ASP A 1 165 ? -11.197 3.447 -7.172 1.00 81.94 165 ASP A N 1
ATOM 1345 C CA . ASP A 1 165 ? -11.295 2.426 -8.211 1.00 81.94 165 ASP A CA 1
ATOM 1346 C C . ASP A 1 165 ? -9.974 1.689 -8.459 1.00 81.94 165 ASP A C 1
ATOM 1348 O O . ASP A 1 165 ? -9.961 0.684 -9.168 1.00 81.94 165 ASP A O 1
ATOM 1352 N N . MET A 1 166 ? -8.875 2.149 -7.856 1.00 83.81 166 MET A N 1
ATOM 1353 C CA . MET A 1 166 ? -7.559 1.600 -8.135 1.00 83.81 166 MET A CA 1
ATOM 1354 C C . MET A 1 166 ? -7.294 0.273 -7.432 1.00 83.81 166 MET A C 1
ATOM 1356 O O . MET A 1 166 ? -6.724 -0.612 -8.049 1.00 83.81 166 MET A O 1
ATOM 1360 N N . TRP A 1 167 ? -7.682 0.121 -6.164 1.00 87.88 167 TRP A N 1
ATOM 1361 C CA . TRP A 1 167 ? -7.495 -1.119 -5.401 1.00 87.88 167 TRP A CA 1
ATOM 1362 C C . TRP A 1 167 ? -8.555 -1.247 -4.300 1.00 87.88 167 TRP A C 1
ATOM 1364 O O . TRP A 1 167 ? -9.008 -0.230 -3.767 1.00 87.88 167 TRP A O 1
ATOM 1374 N N . PRO A 1 168 ? -8.922 -2.478 -3.892 1.00 89.00 168 PRO A N 1
ATOM 1375 C CA . PRO A 1 168 ? -9.760 -2.670 -2.716 1.00 89.00 168 PRO A CA 1
ATOM 1376 C C . PRO A 1 168 ? -9.101 -2.075 -1.468 1.00 89.00 168 PRO A C 1
ATOM 1378 O O . PRO A 1 168 ? -7.900 -2.244 -1.236 1.00 89.00 168 PRO A O 1
ATOM 1381 N N . ILE A 1 169 ? -9.908 -1.433 -0.629 1.00 87.69 169 ILE A N 1
ATOM 1382 C CA . ILE A 1 169 ? -9.441 -0.705 0.554 1.00 87.69 169 ILE A CA 1
ATOM 1383 C C . ILE A 1 169 ? -8.635 -1.589 1.518 1.00 87.69 169 ILE A C 1
ATOM 1385 O O . ILE A 1 169 ? -7.605 -1.173 2.041 1.00 87.69 169 ILE A O 1
ATOM 1389 N N . SER A 1 170 ? -9.030 -2.855 1.672 1.00 88.94 170 SER A N 1
ATOM 1390 C CA . SER A 1 170 ? -8.349 -3.822 2.537 1.00 88.94 170 SER A CA 1
ATOM 1391 C C . SER A 1 170 ? -6.981 -4.251 1.990 1.00 88.94 170 SER A C 1
ATOM 1393 O O . SER A 1 170 ? -6.083 -4.545 2.779 1.00 88.94 170 SER A O 1
ATOM 1395 N N . VAL A 1 171 ? -6.779 -4.225 0.663 1.00 91.31 171 VAL A N 1
ATOM 1396 C CA . VAL A 1 171 ? -5.446 -4.405 0.054 1.00 91.31 171 VAL A CA 1
ATOM 1397 C C . VAL A 1 171 ? -4.564 -3.203 0.385 1.00 91.31 171 VAL A C 1
ATOM 1399 O O . VAL A 1 171 ? -3.439 -3.381 0.850 1.00 91.31 171 VAL A O 1
ATOM 1402 N N . ILE A 1 172 ? -5.082 -1.988 0.182 1.00 90.50 172 ILE A N 1
ATOM 1403 C CA . ILE A 1 172 ? -4.349 -0.741 0.433 1.00 90.50 172 ILE A CA 1
ATOM 1404 C C . ILE A 1 172 ? -3.944 -0.626 1.904 1.00 90.50 172 ILE A C 1
ATOM 1406 O O . ILE A 1 172 ? -2.773 -0.396 2.192 1.00 90.50 172 ILE A O 1
ATOM 1410 N N . HIS A 1 173 ? -4.869 -0.859 2.834 1.00 89.56 173 HIS A N 1
ATOM 1411 C CA . HIS A 1 173 ? -4.598 -0.820 4.272 1.00 89.56 173 HIS A CA 1
ATOM 1412 C C . HIS A 1 173 ? -3.529 -1.824 4.696 1.00 89.56 173 HIS A C 1
ATOM 1414 O O . HIS A 1 173 ? -2.577 -1.449 5.379 1.00 89.56 173 HIS A O 1
ATOM 1420 N N . ALA A 1 174 ? -3.637 -3.077 4.250 1.00 91.69 174 ALA A N 1
ATOM 1421 C CA . ALA A 1 174 ? -2.649 -4.098 4.578 1.00 91.69 174 ALA A CA 1
ATOM 1422 C C . ALA A 1 174 ? -1.265 -3.783 3.999 1.00 91.69 174 ALA A C 1
ATOM 1424 O O . ALA A 1 174 ? -0.249 -3.977 4.670 1.00 91.69 174 ALA A O 1
ATOM 1425 N N . MET A 1 175 ? -1.222 -3.250 2.777 1.00 92.00 175 MET A N 1
ATOM 1426 C CA . MET A 1 175 ? 0.021 -2.813 2.156 1.00 92.00 175 MET A CA 1
ATOM 1427 C C . MET A 1 175 ? 0.647 -1.640 2.920 1.00 92.00 175 MET A C 1
ATOM 1429 O O . MET A 1 175 ? 1.817 -1.721 3.282 1.00 92.00 175 MET A O 1
ATOM 1433 N N . LEU A 1 176 ? -0.106 -0.572 3.201 1.00 89.12 176 LEU A N 1
ATOM 1434 C CA . LEU A 1 176 ? 0.405 0.613 3.902 1.00 89.12 176 LEU A CA 1
ATOM 1435 C C . LEU A 1 176 ? 0.894 0.279 5.317 1.00 89.12 176 LEU A C 1
ATOM 1437 O O . LEU A 1 176 ? 2.007 0.662 5.668 1.00 89.12 176 LEU A O 1
ATOM 1441 N N . TYR A 1 177 ? 0.141 -0.515 6.082 1.00 88.81 177 TYR A N 1
ATOM 1442 C CA . TYR A 1 177 ? 0.557 -1.015 7.402 1.00 88.81 177 TYR A CA 1
ATOM 1443 C C . TYR A 1 177 ? 1.928 -1.691 7.335 1.00 88.81 177 TYR A C 1
ATOM 1445 O O . TYR A 1 177 ? 2.848 -1.396 8.106 1.00 88.81 177 TYR A O 1
ATOM 1453 N N . ARG A 1 178 ? 2.096 -2.592 6.358 1.00 89.50 178 ARG A N 1
ATOM 1454 C CA . ARG A 1 178 ? 3.363 -3.282 6.133 1.00 89.50 178 ARG A CA 1
ATOM 1455 C C . ARG A 1 178 ? 4.467 -2.295 5.774 1.00 89.50 178 ARG A C 1
ATOM 1457 O O . ARG A 1 178 ? 5.574 -2.434 6.284 1.00 89.50 178 ARG A O 1
ATOM 1464 N N . LEU A 1 179 ? 4.200 -1.310 4.924 1.00 86.94 179 LEU A N 1
ATOM 1465 C CA . LEU A 1 179 ? 5.189 -0.310 4.516 1.00 86.94 179 LEU A CA 1
ATOM 1466 C C . LEU A 1 179 ? 5.657 0.564 5.680 1.00 86.94 179 LEU A C 1
ATOM 1468 O O . LEU A 1 179 ? 6.853 0.844 5.778 1.00 86.94 179 LEU A O 1
ATOM 1472 N N . ILE A 1 180 ? 4.742 0.973 6.556 1.00 84.56 180 ILE A N 1
ATOM 1473 C CA . ILE A 1 180 ? 5.037 1.884 7.665 1.00 84.56 180 ILE A CA 1
ATOM 1474 C C . ILE A 1 180 ? 5.759 1.139 8.796 1.00 84.56 180 ILE A C 1
ATOM 1476 O O . ILE A 1 180 ? 6.800 1.594 9.262 1.00 84.56 180 ILE A O 1
ATOM 1480 N N . TYR A 1 181 ? 5.269 -0.038 9.198 1.00 84.25 181 TYR A N 1
ATOM 1481 C CA . TYR A 1 181 ? 5.759 -0.726 10.405 1.00 84.25 181 TYR A CA 1
ATOM 1482 C C . TYR A 1 181 ? 6.611 -1.958 10.138 1.00 84.25 181 TYR A C 1
ATOM 1484 O O . TYR A 1 181 ? 7.156 -2.548 11.070 1.00 84.25 181 TYR A O 1
ATOM 1492 N N . ASN A 1 182 ? 6.690 -2.406 8.886 1.00 86.19 182 ASN A N 1
ATOM 1493 C CA . ASN A 1 182 ? 7.281 -3.692 8.519 1.00 86.19 182 ASN A CA 1
ATOM 1494 C C . ASN A 1 182 ? 6.648 -4.900 9.247 1.00 86.19 182 ASN A C 1
ATOM 1496 O O . ASN A 1 182 ? 7.244 -5.971 9.362 1.00 86.19 182 ASN A O 1
ATOM 1500 N N . LYS A 1 183 ? 5.403 -4.758 9.712 1.00 88.81 183 LYS A N 1
ATOM 1501 C CA . LYS A 1 183 ? 4.642 -5.783 10.439 1.00 88.81 183 LYS A CA 1
ATOM 1502 C C . LYS A 1 183 ? 3.510 -6.347 9.583 1.00 88.81 183 LYS A C 1
ATOM 1504 O O . LYS A 1 183 ? 3.138 -5.769 8.569 1.00 88.81 183 LYS A O 1
ATOM 1509 N N . LYS A 1 184 ? 2.989 -7.511 9.982 1.00 88.44 184 LYS A N 1
ATOM 1510 C CA . LYS A 1 184 ? 1.875 -8.172 9.292 1.00 88.44 184 LYS A CA 1
ATOM 1511 C C . LYS A 1 184 ? 0.547 -7.553 9.688 1.00 88.44 184 LYS A C 1
ATOM 1513 O O . LYS A 1 184 ? 0.300 -7.386 10.880 1.00 88.44 184 LYS A O 1
ATOM 1518 N N . PHE A 1 185 ? -0.307 -7.301 8.703 1.00 88.88 185 PHE A N 1
ATOM 1519 C CA . PHE A 1 185 ? -1.659 -6.830 8.958 1.00 88.88 185 PHE A CA 1
ATOM 1520 C C . PHE A 1 185 ? -2.485 -7.880 9.710 1.00 88.88 185 PHE A C 1
ATOM 1522 O O . PHE A 1 185 ? -2.336 -9.092 9.506 1.00 88.88 185 PHE A O 1
ATOM 1529 N N . ASN A 1 186 ? -3.378 -7.438 10.594 1.00 85.75 186 ASN A N 1
ATOM 1530 C CA . ASN A 1 186 ? -4.185 -8.364 11.377 1.00 85.75 186 ASN A CA 1
ATOM 1531 C C . ASN A 1 186 ? -5.202 -9.085 10.482 1.00 85.75 186 ASN A C 1
ATOM 1533 O O . ASN A 1 186 ? -6.098 -8.478 9.907 1.00 85.75 186 ASN A O 1
ATOM 1537 N N . SER A 1 187 ? -5.102 -10.412 10.400 1.00 79.44 187 SER A N 1
ATOM 1538 C CA . SER A 1 187 ? -5.974 -11.232 9.551 1.00 79.44 187 SER A CA 1
ATOM 1539 C C . SER A 1 187 ? -7.429 -11.326 10.020 1.00 79.44 187 SER A C 1
ATOM 1541 O O . SER A 1 187 ? -8.255 -11.870 9.293 1.00 79.44 187 SER A O 1
ATOM 1543 N N . ILE A 1 188 ? -7.723 -10.889 11.248 1.00 78.81 188 ILE A N 1
ATOM 1544 C CA . ILE A 1 188 ? -9.080 -10.834 11.824 1.00 78.81 188 ILE A CA 1
ATOM 1545 C C . ILE A 1 188 ? -9.753 -9.490 11.479 1.00 78.81 188 ILE A C 1
ATOM 1547 O O . ILE A 1 188 ? -10.890 -9.239 11.862 1.00 78.81 188 ILE A O 1
ATOM 1551 N N . TRP A 1 189 ? -9.049 -8.606 10.774 1.00 81.69 189 TRP A N 1
ATOM 1552 C CA . TRP A 1 189 ? -9.569 -7.312 10.378 1.00 81.69 189 TRP A CA 1
ATOM 1553 C C . TRP A 1 189 ? -10.779 -7.404 9.448 1.00 81.69 189 TRP A C 1
ATOM 1555 O O . TRP A 1 189 ? -10.789 -8.191 8.504 1.00 81.69 189 TRP A O 1
ATOM 1565 N N . GLU A 1 190 ? -11.719 -6.488 9.676 1.00 81.25 190 GLU A N 1
ATOM 1566 C CA . GLU A 1 190 ? -12.794 -6.145 8.753 1.00 81.25 190 GLU A CA 1
ATOM 1567 C C . GLU A 1 190 ? -12.947 -4.621 8.742 1.00 81.25 190 GLU A C 1
ATOM 1569 O O . GLU A 1 190 ? -12.973 -4.000 9.813 1.00 81.25 190 GLU A O 1
ATOM 1574 N N . ALA A 1 191 ? -13.110 -3.998 7.570 1.00 76.88 191 ALA A N 1
ATOM 1575 C CA . ALA A 1 191 ? -13.256 -2.536 7.486 1.00 76.88 191 ALA A CA 1
ATOM 1576 C C . ALA A 1 191 ? -14.446 -2.016 8.322 1.00 76.88 191 ALA A C 1
ATOM 1578 O O . ALA A 1 191 ? -14.404 -0.929 8.907 1.00 76.88 191 ALA A O 1
ATOM 1579 N N . SER A 1 192 ? -15.489 -2.842 8.456 1.00 79.00 192 SER A N 1
ATOM 1580 C CA . SER A 1 192 ? -16.682 -2.545 9.254 1.00 79.00 192 SER A CA 1
ATOM 1581 C C . SER A 1 192 ? -16.389 -2.337 10.748 1.00 79.00 192 SER A C 1
ATOM 1583 O O . SER A 1 192 ? -17.095 -1.573 11.412 1.00 79.00 192 SER A O 1
ATOM 1585 N N . LEU A 1 193 ? -15.352 -2.986 11.292 1.00 81.19 193 LEU A N 1
ATOM 1586 C CA . LEU A 1 193 ? -14.994 -2.892 12.709 1.00 81.19 193 LEU A CA 1
ATOM 1587 C C . LEU A 1 193 ? -14.437 -1.511 13.044 1.00 81.19 193 LEU A C 1
ATOM 1589 O O . LEU A 1 193 ? -14.813 -0.925 14.058 1.00 81.19 193 LEU A O 1
ATOM 1593 N N . TYR A 1 194 ? -13.600 -0.946 12.182 1.00 78.06 194 TYR A N 1
ATOM 1594 C CA . TYR A 1 194 ? -13.046 0.379 12.432 1.00 78.06 194 TYR A CA 1
ATOM 1595 C C . TYR A 1 194 ? -14.067 1.491 12.249 1.00 78.06 194 TYR A C 1
ATOM 1597 O O . TYR A 1 194 ? -14.126 2.396 13.076 1.00 78.06 194 TYR A O 1
ATOM 1605 N N . LYS A 1 195 ? -14.951 1.384 11.250 1.00 80.31 195 LYS A N 1
ATOM 1606 C CA . LYS A 1 195 ? -16.080 2.315 11.114 1.00 80.31 195 LYS A CA 1
ATOM 1607 C C . LYS A 1 195 ? -16.922 2.355 12.393 1.00 80.31 195 LYS A C 1
ATOM 1609 O O . LYS A 1 195 ? -17.139 3.424 12.958 1.00 80.31 195 LYS A O 1
ATOM 1614 N N . LYS A 1 196 ? -17.287 1.179 12.920 1.00 82.00 196 LYS A N 1
ATOM 1615 C CA . LYS A 1 196 ? -17.966 1.061 14.222 1.00 82.00 196 LYS A CA 1
ATOM 1616 C C . LYS A 1 196 ? -17.149 1.675 15.358 1.00 82.00 196 LYS A C 1
ATOM 1618 O O . LYS A 1 196 ? -17.730 2.230 16.280 1.00 82.00 196 LYS A O 1
ATOM 1623 N N . TYR A 1 197 ? -15.822 1.557 15.329 1.00 81.69 197 TYR A N 1
ATOM 1624 C CA . TYR A 1 197 ? -14.941 2.150 16.334 1.00 81.69 197 TYR A CA 1
ATOM 1625 C C . TYR A 1 197 ? -14.877 3.687 16.249 1.00 81.69 197 TYR A C 1
ATOM 1627 O O . TYR A 1 197 ? -14.889 4.345 17.292 1.00 81.69 197 TYR A O 1
ATOM 1635 N N . LEU A 1 198 ? -14.868 4.270 15.047 1.00 77.75 198 LEU A N 1
ATOM 1636 C CA . LEU A 1 198 ? -14.899 5.723 14.840 1.00 77.75 198 LEU A CA 1
ATOM 1637 C C . LEU A 1 198 ? -16.224 6.361 15.254 1.00 77.75 198 LEU A C 1
ATOM 1639 O O . LEU A 1 198 ? -16.227 7.463 15.795 1.00 77.75 198 LEU A O 1
ATOM 1643 N N . GLU A 1 199 ? -17.341 5.665 15.051 1.00 81.31 199 GLU A N 1
ATOM 1644 C CA . GLU A 1 199 ? -18.676 6.131 15.451 1.00 81.31 199 GLU A CA 1
ATOM 1645 C C . GLU A 1 199 ? -18.852 6.220 16.983 1.00 81.31 199 GLU A C 1
ATOM 1647 O O . GLU A 1 199 ? -19.839 6.770 17.482 1.00 81.31 199 GLU A O 1
ATOM 1652 N N . LEU A 1 200 ? -17.907 5.691 17.768 1.00 79.19 200 LEU A N 1
ATOM 1653 C CA . LEU A 1 200 ? -17.978 5.736 19.224 1.00 79.19 200 LEU A CA 1
ATOM 1654 C C . LEU A 1 200 ? -17.494 7.072 19.782 1.00 79.19 200 LEU A C 1
ATOM 1656 O O . LEU A 1 200 ? -16.398 7.547 19.491 1.00 79.19 200 LEU A O 1
ATOM 1660 N N . THR A 1 201 ? -18.285 7.617 20.710 1.00 72.94 201 THR A N 1
ATOM 1661 C CA . THR A 1 201 ? -17.893 8.798 21.484 1.00 72.94 201 THR A CA 1
ATOM 1662 C C . THR A 1 201 ? -16.596 8.541 22.272 1.00 72.94 201 THR A C 1
ATOM 1664 O O . THR A 1 201 ? -16.336 7.401 22.676 1.00 72.94 201 THR A O 1
ATOM 1667 N N . PRO A 1 202 ? -15.793 9.577 22.584 1.00 73.19 202 PRO A N 1
ATOM 1668 C CA . PRO A 1 202 ? -14.558 9.425 23.364 1.00 73.19 202 PRO A CA 1
ATOM 1669 C C . PRO A 1 202 ? -14.758 8.712 24.716 1.00 73.19 202 PRO A C 1
ATOM 1671 O O . PRO A 1 202 ? -13.917 7.928 25.161 1.00 73.19 202 PRO A O 1
ATOM 1674 N N . GLU A 1 203 ? -15.904 8.929 25.361 1.00 67.38 203 GLU A N 1
ATOM 1675 C CA . GLU A 1 203 ? -16.304 8.258 26.604 1.00 67.38 203 GLU A CA 1
ATOM 1676 C C . GLU A 1 203 ? -16.593 6.766 26.392 1.00 67.38 203 GLU A C 1
ATOM 1678 O O . GLU A 1 203 ? -16.190 5.925 27.202 1.00 67.38 203 GLU A O 1
ATOM 1683 N N . ARG A 1 204 ? -17.234 6.407 25.271 1.00 67.56 204 ARG A N 1
ATOM 1684 C CA . ARG A 1 204 ? -17.462 5.011 24.872 1.00 67.56 204 ARG A CA 1
ATOM 1685 C C . ARG A 1 204 ? -16.158 4.317 24.481 1.00 67.56 204 ARG A C 1
ATOM 1687 O O . ARG A 1 204 ? -15.949 3.182 24.911 1.00 67.56 204 ARG A O 1
ATOM 1694 N N . LYS A 1 205 ? -15.237 5.018 23.804 1.00 70.12 205 LYS A N 1
ATOM 1695 C CA . LYS A 1 205 ? -13.870 4.534 23.534 1.00 70.12 205 LYS A CA 1
ATOM 1696 C C . LYS A 1 205 ? -13.120 4.206 24.841 1.00 70.12 205 LYS A C 1
ATOM 1698 O O . LYS A 1 205 ? -12.473 3.166 24.952 1.00 70.12 205 LYS A O 1
ATOM 1703 N N . LYS A 1 206 ? -13.271 5.022 25.893 1.00 69.56 206 LYS A N 1
ATOM 1704 C CA . LYS A 1 206 ? -12.720 4.715 27.233 1.00 69.56 206 LYS A CA 1
ATOM 1705 C C . LYS A 1 206 ? -13.420 3.525 27.911 1.00 69.56 206 LYS A C 1
ATOM 1707 O O . LYS A 1 206 ? -12.773 2.746 28.615 1.00 69.56 206 LYS A O 1
ATOM 1712 N N . ASN A 1 207 ? -14.719 3.341 27.673 1.00 68.12 207 ASN A N 1
ATOM 1713 C CA . ASN A 1 207 ? -15.534 2.271 28.262 1.00 68.12 207 ASN A CA 1
ATOM 1714 C C . ASN A 1 207 ? -15.343 0.873 27.644 1.00 68.12 207 ASN A C 1
ATOM 1716 O O . ASN A 1 207 ? -15.800 -0.098 28.253 1.00 68.12 207 ASN A O 1
ATOM 1720 N N . PHE A 1 208 ? -14.618 0.718 26.525 1.00 66.38 208 PHE A N 1
ATOM 1721 C CA . PHE A 1 208 ? -14.252 -0.607 25.985 1.00 66.38 208 PHE A CA 1
ATOM 1722 C C . PHE A 1 208 ? -13.635 -1.532 27.037 1.00 66.38 208 PHE A C 1
ATOM 1724 O O . PHE A 1 208 ? -13.917 -2.727 27.058 1.00 66.38 208 PHE A O 1
ATOM 1731 N N . LYS A 1 209 ? -12.808 -0.977 27.937 1.00 59.28 209 LYS A N 1
ATOM 1732 C CA . LYS A 1 209 ? -12.160 -1.743 29.016 1.00 59.28 209 LYS A CA 1
ATOM 1733 C C . LYS A 1 209 ? -13.147 -2.249 30.074 1.00 59.28 209 LYS A C 1
ATOM 1735 O O . LYS A 1 209 ? -12.851 -3.238 30.730 1.00 59.28 209 LYS A O 1
ATOM 1740 N N . LYS A 1 210 ? -14.287 -1.576 30.260 1.00 65.56 210 LYS A N 1
ATOM 1741 C CA . LYS A 1 210 ? -15.214 -1.826 31.375 1.00 65.56 210 LYS A CA 1
ATOM 1742 C C . LYS A 1 210 ? -16.361 -2.776 31.023 1.00 65.56 210 LYS A C 1
ATOM 1744 O O . LYS A 1 210 ? -16.845 -3.457 31.915 1.00 65.56 210 LYS A O 1
ATOM 1749 N N . ASN A 1 211 ? -16.772 -2.865 29.752 1.00 67.38 211 ASN A N 1
ATOM 1750 C CA . ASN A 1 211 ? -17.916 -3.690 29.330 1.00 67.38 211 ASN A CA 1
ATOM 1751 C C . ASN A 1 211 ? -17.598 -4.597 28.126 1.00 67.38 211 ASN A C 1
ATOM 1753 O O . ASN A 1 211 ? -18.072 -4.356 27.013 1.00 67.38 211 ASN A O 1
ATOM 1757 N N . PRO A 1 212 ? -16.823 -5.680 28.326 1.00 64.12 212 PRO A N 1
ATOM 1758 C CA . PRO A 1 212 ? -16.274 -6.457 27.222 1.00 64.12 212 PRO A CA 1
ATOM 1759 C C . PRO A 1 212 ? -17.301 -7.261 26.413 1.00 64.12 212 PRO A C 1
ATOM 1761 O O . PRO A 1 212 ? -17.047 -7.577 25.252 1.00 64.12 212 PRO A O 1
ATOM 1764 N N . LYS A 1 213 ? -18.472 -7.557 26.992 1.00 70.62 213 LYS A N 1
ATOM 1765 C CA . LYS A 1 213 ? -19.542 -8.323 26.329 1.00 70.62 213 LYS A CA 1
ATOM 1766 C C . LYS A 1 213 ? -20.244 -7.545 25.210 1.00 70.62 213 LYS A C 1
ATOM 1768 O O . LYS A 1 213 ? -20.611 -8.152 24.214 1.00 70.62 213 LYS A O 1
ATOM 1773 N N . ILE A 1 214 ? -20.392 -6.226 25.359 1.00 68.50 214 ILE A N 1
ATOM 1774 C CA . ILE A 1 214 ? -21.058 -5.355 24.369 1.00 68.50 214 ILE A CA 1
ATOM 1775 C C . ILE A 1 214 ? -20.169 -5.164 23.128 1.00 68.50 214 ILE A C 1
ATOM 1777 O O . ILE A 1 214 ? -20.660 -4.988 22.021 1.00 68.50 214 ILE A O 1
ATOM 1781 N N . TYR A 1 215 ? -18.852 -5.264 23.313 1.00 71.19 215 TYR A N 1
ATOM 1782 C CA . TYR A 1 215 ? -17.839 -4.952 22.308 1.00 71.19 215 TYR A CA 1
ATOM 1783 C C . TYR A 1 215 ? -16.954 -6.155 21.970 1.00 71.19 215 TYR A C 1
ATOM 1785 O O . TYR A 1 215 ? -15.760 -6.000 21.720 1.00 71.19 215 TYR A O 1
ATOM 1793 N N . LYS A 1 216 ? -17.508 -7.372 22.018 1.00 77.12 216 LYS A N 1
ATOM 1794 C CA . LYS A 1 216 ? -16.732 -8.620 21.951 1.00 77.12 216 LYS A CA 1
ATOM 1795 C C . LYS A 1 216 ? -15.786 -8.673 20.747 1.00 77.12 216 LYS A C 1
ATOM 1797 O O . LYS A 1 216 ? -14.642 -9.079 20.917 1.00 77.12 216 LYS A O 1
ATOM 1802 N N . ASP A 1 217 ? -16.235 -8.248 19.570 1.00 74.44 217 ASP A N 1
ATOM 1803 C CA . ASP A 1 217 ? -15.421 -8.309 18.350 1.00 74.44 217 ASP A CA 1
ATOM 1804 C C . ASP A 1 217 ? -14.378 -7.195 18.282 1.00 74.44 217 ASP A C 1
ATOM 1806 O O . ASP A 1 217 ? -13.215 -7.467 18.006 1.00 74.44 217 ASP A O 1
ATOM 1810 N N . LEU A 1 218 ? -14.740 -5.973 18.676 1.00 77.88 218 LEU A N 1
ATOM 1811 C CA . LEU A 1 218 ? -13.797 -4.856 18.769 1.00 77.88 218 LEU A CA 1
ATOM 1812 C C . LEU A 1 218 ? -12.720 -5.098 19.829 1.00 77.88 218 LEU A C 1
ATOM 1814 O O . LEU A 1 218 ? -11.574 -4.730 19.624 1.00 77.88 218 LEU A O 1
ATOM 1818 N N . ASN A 1 219 ? -13.043 -5.783 20.929 1.00 77.88 219 ASN A N 1
ATOM 1819 C CA . ASN A 1 219 ? -12.053 -6.152 21.940 1.00 77.88 219 ASN A CA 1
ATOM 1820 C C . ASN A 1 219 ? -11.005 -7.141 21.430 1.00 77.88 219 ASN A C 1
ATOM 1822 O O . ASN A 1 219 ? -9.875 -7.087 21.904 1.00 77.88 219 ASN A O 1
ATOM 1826 N N . LYS A 1 220 ? -11.340 -8.014 20.468 1.00 78.06 220 LYS A N 1
ATOM 1827 C CA . LYS A 1 220 ? -10.359 -8.938 19.868 1.00 78.06 220 LYS A CA 1
ATOM 1828 C C . LYS A 1 220 ? -9.301 -8.202 19.047 1.00 78.06 220 LYS A C 1
ATOM 1830 O O . LYS A 1 220 ? -8.193 -8.704 18.908 1.00 78.06 220 LYS A O 1
ATOM 1835 N N . VAL A 1 221 ? -9.653 -7.042 18.494 1.00 80.81 221 VAL A N 1
ATOM 1836 C CA . VAL A 1 221 ? -8.794 -6.255 17.597 1.00 80.81 221 VAL A CA 1
ATOM 1837 C C . VAL A 1 221 ? -8.462 -4.879 18.166 1.00 80.81 221 VAL A C 1
ATOM 1839 O O . VAL A 1 221 ? -7.967 -4.029 17.449 1.00 80.81 221 VAL A O 1
ATOM 1842 N N . LYS A 1 222 ? -8.724 -4.622 19.446 1.00 80.00 222 LYS A N 1
ATOM 1843 C CA . LYS A 1 222 ? -8.653 -3.276 20.025 1.00 80.00 222 LYS A CA 1
ATOM 1844 C C . LYS A 1 222 ? -7.263 -2.660 19.962 1.00 80.00 222 LYS A C 1
ATOM 1846 O O . LYS A 1 222 ? -7.135 -1.501 19.589 1.00 80.00 222 LYS A O 1
ATOM 1851 N N . ASP A 1 223 ? -6.246 -3.425 20.341 1.00 80.56 223 ASP A N 1
ATOM 1852 C CA . ASP A 1 223 ? -4.869 -2.932 20.307 1.00 80.56 223 ASP A CA 1
ATOM 1853 C C . ASP A 1 223 ? -4.453 -2.651 18.861 1.00 80.56 223 ASP A C 1
ATOM 1855 O O . ASP A 1 223 ? -3.861 -1.616 18.584 1.00 80.56 223 ASP A O 1
ATOM 1859 N N . PHE A 1 224 ? -4.904 -3.502 17.932 1.00 83.62 224 PHE A N 1
ATOM 1860 C CA . PHE A 1 224 ? -4.754 -3.267 16.503 1.00 83.62 224 PHE A CA 1
ATOM 1861 C C . PHE A 1 224 ? -5.516 -2.020 16.033 1.00 83.62 224 PHE A C 1
ATOM 1863 O O . PHE A 1 224 ? -4.961 -1.253 15.273 1.00 83.62 224 PHE A O 1
ATOM 1870 N N . LEU A 1 225 ? -6.747 -1.764 16.490 1.00 82.12 225 LEU A N 1
ATOM 1871 C CA . LEU A 1 225 ? -7.525 -0.571 16.125 1.00 82.12 225 LEU A CA 1
ATOM 1872 C C . LEU A 1 225 ? -6.842 0.723 16.581 1.00 82.12 225 LEU A C 1
ATOM 1874 O O . LEU A 1 225 ? -6.874 1.704 15.845 1.00 82.12 225 LEU A O 1
ATOM 1878 N N . TYR A 1 226 ? -6.243 0.730 17.776 1.00 79.88 226 TYR A N 1
ATOM 1879 C CA . TYR A 1 226 ? -5.479 1.883 18.258 1.00 79.88 226 TYR A CA 1
ATOM 1880 C C . TYR A 1 226 ? -4.172 2.075 17.509 1.00 79.88 226 TYR A C 1
ATOM 1882 O O . TYR A 1 226 ? -3.832 3.219 17.224 1.00 79.88 226 TYR A O 1
ATOM 1890 N N . GLU A 1 227 ? -3.448 0.985 17.223 1.00 80.81 227 GLU A N 1
ATOM 1891 C CA . GLU A 1 227 ? -2.259 1.049 16.370 1.00 80.81 227 GLU A CA 1
ATOM 1892 C C . GLU A 1 227 ? -2.691 1.645 15.030 1.00 80.81 227 GLU A C 1
ATOM 1894 O O . GLU A 1 227 ? -2.268 2.755 14.732 1.00 80.81 227 GLU A O 1
ATOM 1899 N N . PHE A 1 228 ? -3.685 1.026 14.375 1.00 78.75 228 PHE A N 1
ATOM 1900 C CA . PHE A 1 228 ? -4.228 1.361 13.057 1.00 78.75 228 PHE A CA 1
ATOM 1901 C C . PHE A 1 228 ? -4.764 2.794 12.913 1.00 78.75 228 PHE A C 1
ATOM 1903 O O . PHE A 1 228 ? -4.535 3.435 11.889 1.00 78.75 228 PHE A O 1
ATOM 1910 N N . GLU A 1 229 ? -5.436 3.338 13.937 1.00 80.94 229 GLU A N 1
ATOM 1911 C CA . GLU A 1 229 ? -5.847 4.756 13.985 1.00 80.94 229 GLU A CA 1
ATOM 1912 C C . GLU A 1 229 ? -4.641 5.700 13.880 1.00 80.94 229 GLU A C 1
ATOM 1914 O O . GLU A 1 229 ? -4.734 6.740 13.229 1.00 80.94 229 GLU A O 1
ATOM 1919 N N . GLY A 1 230 ? -3.498 5.321 14.456 1.00 75.50 230 GLY A N 1
ATOM 1920 C CA . GLY A 1 230 ? -2.240 6.044 14.293 1.00 75.50 230 GLY A CA 1
ATOM 1921 C C . GLY A 1 230 ? -1.589 5.879 12.914 1.00 75.50 230 GLY A C 1
ATOM 1922 O O . GLY A 1 230 ? -0.747 6.696 12.561 1.00 75.50 230 GLY A O 1
ATOM 1923 N N . GLU A 1 231 ? -1.965 4.865 12.131 1.00 71.94 231 GLU A N 1
ATOM 1924 C CA . GLU A 1 231 ? -1.244 4.466 10.907 1.00 71.94 231 GLU A CA 1
ATOM 1925 C C . GLU A 1 231 ? -1.820 5.011 9.619 1.00 71.94 231 GLU A C 1
ATOM 1927 O O . GLU A 1 231 ? -1.100 5.174 8.638 1.00 71.94 231 GLU A O 1
ATOM 1932 N N . ILE A 1 232 ? -3.129 5.223 9.580 1.00 75.69 232 ILE A N 1
ATOM 1933 C CA . ILE A 1 232 ? -3.774 5.773 8.390 1.00 75.69 232 ILE A CA 1
ATOM 1934 C C . ILE A 1 232 ? -4.481 7.092 8.669 1.00 75.69 232 ILE A C 1
ATOM 1936 O O . ILE A 1 232 ? -4.891 7.773 7.730 1.00 75.69 232 ILE A O 1
ATOM 1940 N N . GLY A 1 233 ? -4.556 7.489 9.938 1.00 76.38 233 GLY A N 1
ATOM 1941 C CA . GLY A 1 233 ? -5.282 8.665 10.381 1.00 76.38 233 GLY A CA 1
ATOM 1942 C C . GLY A 1 233 ? -6.656 8.329 10.939 1.00 76.38 233 GLY A C 1
ATOM 1943 O O . GLY A 1 233 ? -7.179 7.225 10.792 1.00 76.38 233 GLY A O 1
ATOM 1944 N N . SER A 1 234 ? -7.255 9.325 11.583 1.00 75.19 234 SER A N 1
ATOM 1945 C CA . SER A 1 234 ? -8.553 9.197 12.265 1.00 75.19 234 SER A CA 1
ATOM 1946 C C . SER A 1 234 ? -9.752 9.542 11.372 1.00 75.19 234 SER A C 1
ATOM 1948 O O . SER A 1 234 ? -10.900 9.531 11.824 1.00 75.19 234 SER A O 1
ATOM 1950 N N . ARG A 1 235 ? -9.494 9.855 10.097 1.00 79.06 235 ARG A N 1
ATOM 1951 C CA . ARG A 1 235 ? -10.505 10.239 9.110 1.00 79.06 235 ARG A CA 1
ATOM 1952 C C . ARG A 1 235 ? -11.353 9.032 8.711 1.00 79.06 235 ARG A C 1
ATOM 1954 O O . ARG A 1 235 ? -10.842 8.001 8.275 1.00 79.06 235 ARG A O 1
ATOM 1961 N N . LYS A 1 236 ? -12.674 9.167 8.841 1.00 78.88 236 LYS A N 1
ATOM 1962 C CA . LYS A 1 236 ? -13.644 8.124 8.456 1.00 78.88 236 LYS A CA 1
ATOM 1963 C C . LYS A 1 236 ? -13.641 7.864 6.950 1.00 78.88 236 LYS A C 1
ATOM 1965 O O . LYS A 1 236 ? -13.921 6.751 6.514 1.00 78.88 236 LYS A O 1
ATOM 1970 N N . GLU A 1 237 ? -13.270 8.879 6.178 1.00 82.00 237 GLU A N 1
ATOM 1971 C CA . GLU A 1 237 ? -13.208 8.868 4.721 1.00 82.00 237 GLU A CA 1
ATOM 1972 C C . GLU A 1 237 ? -12.210 7.819 4.213 1.00 82.00 237 GLU A C 1
ATOM 1974 O O . GLU A 1 237 ? -12.373 7.265 3.130 1.00 82.00 237 GLU A O 1
ATOM 1979 N N . ASN A 1 238 ? -11.226 7.461 5.038 1.00 81.38 238 ASN A N 1
ATOM 1980 C CA . ASN A 1 238 ? -10.222 6.443 4.734 1.00 81.38 238 ASN A CA 1
ATOM 1981 C C . ASN A 1 238 ? -10.813 5.023 4.744 1.00 81.38 238 ASN A C 1
ATOM 1983 O O . ASN A 1 238 ? -10.105 4.066 4.466 1.00 81.38 238 ASN A O 1
ATOM 1987 N N . PHE A 1 239 ? -12.095 4.870 5.092 1.00 78.12 239 PHE A N 1
ATOM 1988 C CA . PHE A 1 239 ? -12.796 3.590 5.246 1.00 78.12 239 PHE A CA 1
ATOM 1989 C C . PHE A 1 239 ? -14.102 3.525 4.459 1.00 78.12 239 PHE A C 1
ATOM 1991 O O . PHE A 1 239 ? -14.725 2.466 4.351 1.00 78.12 239 PHE A O 1
ATOM 1998 N N . GLU A 1 240 ? -14.548 4.661 3.939 1.00 77.00 240 GLU A N 1
ATOM 1999 C CA . GLU A 1 240 ? -15.760 4.762 3.152 1.00 77.00 240 GLU A CA 1
ATOM 2000 C C . GLU A 1 240 ? -15.402 4.486 1.695 1.00 77.00 240 GLU A C 1
ATOM 2002 O O . GLU A 1 240 ? -14.722 5.267 1.032 1.00 77.00 240 GLU A O 1
ATOM 2007 N N . ALA A 1 241 ? -15.890 3.356 1.178 1.00 68.00 241 ALA A N 1
ATOM 2008 C CA . ALA A 1 241 ? -15.683 3.024 -0.218 1.00 68.00 241 ALA A CA 1
ATOM 2009 C C . ALA A 1 241 ? -16.229 4.131 -1.128 1.00 68.00 241 ALA A C 1
ATOM 2011 O O . ALA A 1 241 ? -15.741 4.275 -2.220 1.00 68.00 241 ALA A O 1
ATOM 2012 N N . GLU A 1 242 ? -17.229 4.928 -0.764 1.00 73.44 242 GLU A N 1
ATOM 2013 C CA . GLU A 1 242 ? -17.899 5.861 -1.689 1.00 73.44 242 GLU A CA 1
ATOM 2014 C C . GLU A 1 242 ? -17.103 7.122 -2.082 1.00 73.44 242 GLU A C 1
ATOM 2016 O O . GLU A 1 242 ? -17.527 7.825 -2.998 1.00 73.44 242 GLU A O 1
ATOM 2021 N N . HIS A 1 243 ? -15.938 7.391 -1.488 1.00 79.31 243 HIS A N 1
ATOM 2022 C CA . HIS A 1 243 ? -15.149 8.580 -1.836 1.00 79.31 243 HIS A CA 1
ATOM 2023 C C . HIS A 1 243 ? -14.402 8.467 -3.168 1.00 79.31 243 HIS A C 1
ATOM 2025 O O . HIS A 1 243 ? -14.096 7.381 -3.647 1.00 79.31 243 HIS A O 1
ATOM 2031 N N . ILE A 1 244 ? -14.085 9.620 -3.770 1.00 83.50 244 ILE A N 1
ATOM 2032 C CA . ILE A 1 244 ? -13.288 9.701 -5.008 1.00 83.50 244 ILE A CA 1
ATOM 2033 C C . ILE A 1 244 ? -11.827 9.298 -4.732 1.00 83.50 244 ILE A C 1
ATOM 2035 O O . ILE A 1 244 ? -11.207 8.612 -5.545 1.00 83.50 244 ILE A O 1
ATOM 2039 N N . TYR A 1 245 ? -11.299 9.679 -3.564 1.00 87.88 245 TYR A N 1
ATOM 2040 C CA . TYR A 1 245 ? -9.969 9.313 -3.083 1.00 87.88 245 TYR A CA 1
ATOM 2041 C C . TYR A 1 245 ? -10.051 8.816 -1.640 1.00 87.88 245 TYR A C 1
ATOM 2043 O O . TYR A 1 245 ? -10.795 9.378 -0.838 1.00 87.88 245 TYR A O 1
ATOM 2051 N N . TYR A 1 246 ? -9.239 7.819 -1.307 1.00 87.69 246 TYR A N 1
ATOM 2052 C CA . TYR A 1 246 ? -8.901 7.482 0.073 1.00 87.69 246 TYR A CA 1
ATOM 2053 C C . TYR A 1 246 ? -7.783 8.407 0.542 1.00 87.69 246 TYR A C 1
ATOM 2055 O O . TYR A 1 246 ? -6.756 8.4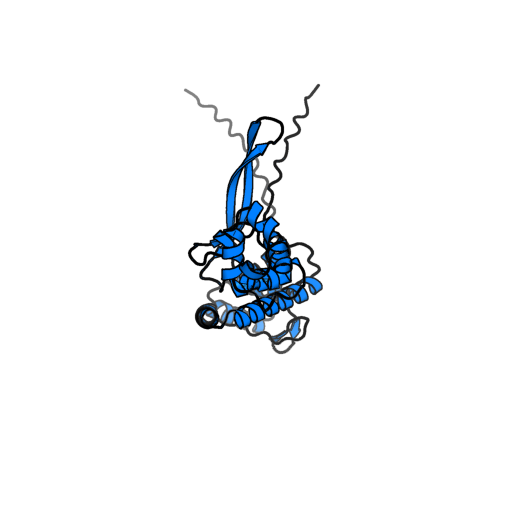77 -0.132 1.00 87.69 246 TYR A O 1
ATOM 2063 N N . TYR A 1 247 ? -7.962 9.105 1.660 1.00 86.62 247 TYR A N 1
ATOM 2064 C CA . TYR A 1 247 ? -6.956 10.011 2.219 1.00 86.62 247 TYR A CA 1
ATOM 2065 C C . TYR A 1 247 ? -6.075 9.263 3.227 1.00 86.62 247 TYR A C 1
ATOM 2067 O O . TYR A 1 247 ? -6.522 8.308 3.847 1.00 86.62 247 TYR A O 1
ATOM 2075 N N . PHE A 1 248 ? -4.818 9.664 3.404 1.00 86.50 248 PHE A N 1
ATOM 2076 C CA . PHE A 1 248 ? -3.938 9.028 4.390 1.00 86.50 248 PHE A CA 1
ATOM 2077 C C . PHE A 1 248 ? -3.120 10.079 5.138 1.00 86.50 248 PHE A C 1
ATOM 2079 O O . PHE A 1 248 ? -2.263 10.739 4.544 1.00 86.50 248 PHE A O 1
ATOM 2086 N N . ASP A 1 249 ? -3.369 10.212 6.446 1.00 81.56 249 ASP A N 1
ATOM 2087 C CA . ASP A 1 249 ? -2.706 11.208 7.303 1.00 81.56 249 ASP A CA 1
ATOM 2088 C C . ASP A 1 249 ? -1.216 10.904 7.487 1.00 81.56 249 ASP A C 1
ATOM 2090 O O . ASP A 1 249 ? -0.401 11.816 7.576 1.00 81.56 249 ASP A O 1
ATOM 2094 N N . VAL A 1 250 ? -0.833 9.627 7.484 1.00 76.38 250 VAL A N 1
ATOM 2095 C CA . VAL A 1 250 ? 0.565 9.202 7.684 1.00 76.38 250 VAL A CA 1
ATOM 2096 C C . VAL A 1 250 ? 1.455 9.461 6.474 1.00 76.38 250 VAL A C 1
ATOM 2098 O O . VAL A 1 250 ? 2.676 9.447 6.589 1.00 76.38 250 VAL A O 1
ATOM 2101 N N . LEU A 1 251 ? 0.866 9.767 5.320 1.00 80.19 251 LEU A N 1
ATOM 2102 C CA . LEU A 1 251 ? 1.626 10.216 4.158 1.00 80.19 251 LEU A CA 1
ATOM 2103 C C . LEU A 1 251 ? 1.746 11.756 4.112 1.00 80.19 251 LEU A C 1
ATOM 2105 O O . LEU A 1 251 ? 2.298 12.292 3.160 1.00 80.19 251 LEU A O 1
ATOM 2109 N N . ARG A 1 252 ? 1.228 12.492 5.105 1.00 75.44 252 ARG A N 1
ATOM 2110 C CA . ARG A 1 252 ? 1.155 13.960 5.079 1.00 75.44 252 ARG A CA 1
ATOM 2111 C C . ARG A 1 252 ? 2.516 14.632 4.869 1.00 75.44 252 ARG A C 1
ATOM 2113 O O . ARG A 1 252 ? 3.493 14.288 5.524 1.00 75.44 252 ARG A O 1
ATOM 2120 N N . ILE A 1 253 ? 2.516 15.676 4.041 1.00 71.31 253 ILE A N 1
ATOM 2121 C CA . ILE A 1 253 ? 3.609 16.646 3.933 1.00 71.31 253 ILE A CA 1
ATOM 2122 C C . ILE A 1 253 ? 3.201 17.900 4.708 1.00 71.31 253 ILE A C 1
ATOM 2124 O O . ILE A 1 253 ? 2.113 18.455 4.508 1.00 71.31 253 ILE A O 1
ATOM 2128 N N . GLU A 1 254 ? 4.058 18.321 5.635 1.00 66.38 254 GLU A N 1
ATOM 2129 C CA . GLU A 1 254 ? 3.951 19.629 6.271 1.00 66.38 254 GLU A CA 1
ATOM 2130 C C . GLU A 1 254 ? 4.752 20.617 5.426 1.00 66.38 254 GLU A C 1
ATOM 2132 O O . GLU A 1 254 ? 5.974 20.518 5.343 1.00 66.38 254 GLU A O 1
ATOM 2137 N N . GLU A 1 255 ? 4.071 21.552 4.763 1.00 60.47 255 GLU A N 1
ATOM 2138 C CA . GLU A 1 255 ? 4.766 22.707 4.209 1.00 60.47 255 GLU A CA 1
ATOM 2139 C C . GLU A 1 255 ? 5.192 23.579 5.392 1.00 60.47 255 GLU A C 1
ATOM 2141 O O . GLU A 1 255 ? 4.374 24.277 5.999 1.00 60.47 255 GLU A O 1
ATOM 2146 N N . GLU A 1 256 ? 6.468 23.493 5.774 1.00 50.66 256 GLU A N 1
ATOM 2147 C CA . GLU A 1 256 ? 7.049 24.456 6.700 1.00 50.66 256 GLU A CA 1
ATOM 2148 C C . GLU A 1 256 ? 6.857 25.848 6.091 1.00 50.66 256 GLU A C 1
ATOM 2150 O O . GLU A 1 256 ? 7.403 26.178 5.033 1.00 50.66 256 GLU A O 1
ATOM 2155 N N . LYS A 1 257 ? 6.048 26.684 6.753 1.00 50.28 257 LYS A N 1
ATOM 2156 C CA . LYS A 1 257 ? 6.048 28.114 6.466 1.00 50.28 257 LYS A CA 1
ATOM 2157 C C . LYS A 1 257 ? 7.446 28.597 6.817 1.00 50.28 257 LYS A C 1
ATOM 2159 O O . LYS A 1 257 ? 7.761 28.709 7.996 1.00 50.28 257 LYS A O 1
ATOM 2164 N N . ASN A 1 258 ? 8.267 28.861 5.801 1.00 40.34 258 ASN A N 1
ATOM 2165 C CA . ASN A 1 258 ? 9.479 29.648 5.966 1.00 40.34 258 ASN A CA 1
ATOM 2166 C C . ASN A 1 258 ? 9.063 30.950 6.655 1.00 40.34 258 ASN A C 1
A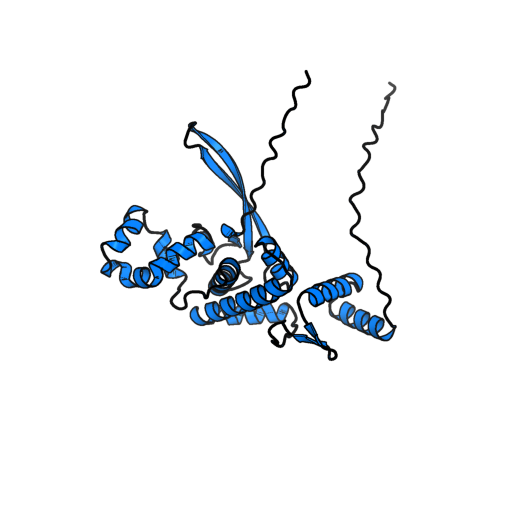TOM 2168 O O . ASN A 1 258 ? 8.454 31.819 6.031 1.00 40.34 258 ASN A O 1
ATOM 2172 N N . GLU A 1 259 ? 9.327 31.056 7.954 1.00 39.72 259 GLU A N 1
ATOM 2173 C CA . GLU A 1 259 ? 9.326 32.339 8.632 1.00 39.72 259 GLU A CA 1
ATOM 2174 C C . GLU A 1 259 ? 10.426 33.153 7.951 1.00 39.72 259 GLU A C 1
ATOM 2176 O O . GLU A 1 259 ? 11.617 32.893 8.127 1.00 39.72 259 GLU A O 1
ATOM 2181 N N . GLU A 1 260 ? 10.030 34.083 7.079 1.00 38.78 260 GLU A N 1
ATOM 2182 C CA . GLU A 1 260 ? 10.931 35.114 6.585 1.00 38.78 260 GLU A CA 1
ATOM 2183 C C . GLU A 1 260 ? 11.475 35.850 7.812 1.00 38.78 260 GLU A C 1
ATOM 2185 O O . GLU A 1 260 ? 10.794 36.673 8.426 1.00 38.78 260 GLU A O 1
ATOM 2190 N N . ILE A 1 261 ? 12.710 35.521 8.193 1.00 39.19 261 ILE A N 1
ATOM 2191 C CA . ILE A 1 261 ? 13.502 36.319 9.119 1.00 39.19 261 ILE A CA 1
ATOM 2192 C C . ILE A 1 261 ? 13.702 37.664 8.422 1.00 39.19 261 ILE A C 1
ATOM 2194 O O . ILE A 1 261 ? 14.561 37.819 7.554 1.00 39.19 261 ILE A O 1
ATOM 2198 N N . ILE A 1 262 ? 12.865 38.637 8.773 1.00 41.72 262 ILE A N 1
ATOM 2199 C CA . ILE A 1 262 ? 13.098 40.040 8.455 1.00 41.72 262 ILE A CA 1
ATOM 2200 C C . ILE A 1 262 ? 14.318 40.446 9.287 1.00 41.72 262 ILE A C 1
ATOM 2202 O O . ILE A 1 262 ? 14.203 40.802 10.457 1.00 41.72 262 ILE A O 1
ATOM 2206 N N . GLU A 1 263 ? 15.511 40.340 8.699 1.00 39.53 263 GLU A N 1
ATOM 2207 C CA . GLU A 1 263 ? 16.697 41.007 9.228 1.00 39.53 263 GLU A CA 1
ATOM 2208 C C . GLU A 1 263 ? 16.456 42.520 9.160 1.00 39.53 263 GLU A C 1
ATOM 2210 O O . GLU A 1 263 ? 16.548 43.150 8.101 1.00 39.53 263 GLU A O 1
ATOM 2215 N N . GLU A 1 264 ? 16.126 43.113 10.307 1.00 42.34 264 GLU A N 1
ATOM 2216 C CA . GLU A 1 264 ? 16.186 44.556 10.507 1.00 42.34 264 GLU A CA 1
ATOM 2217 C C . GLU A 1 264 ? 17.622 45.031 10.251 1.00 42.34 264 GLU A C 1
ATOM 2219 O O . GLU A 1 264 ? 18.537 44.812 11.051 1.00 42.34 264 GLU A O 1
ATOM 2224 N N . LYS A 1 265 ? 17.827 45.701 9.114 1.00 41.22 265 LYS A N 1
ATOM 2225 C CA . LYS A 1 265 ? 19.030 46.497 8.873 1.00 41.22 265 LYS A CA 1
ATOM 2226 C C . LYS A 1 265 ? 19.062 47.646 9.882 1.00 41.22 265 LYS A C 1
ATOM 2228 O O . LYS A 1 265 ? 18.227 48.547 9.812 1.00 41.22 265 LYS A O 1
ATOM 2233 N N . LYS A 1 266 ? 20.024 47.578 10.802 1.00 40.03 266 LYS A N 1
ATOM 2234 C CA . LYS A 1 266 ? 20.497 48.711 11.607 1.00 40.03 266 LYS A CA 1
ATOM 2235 C C . LYS A 1 266 ? 21.277 49.708 10.758 1.00 40.03 266 LYS A C 1
ATOM 2237 O O . LYS A 1 266 ? 21.946 49.260 9.799 1.00 40.03 266 LYS A O 1
#

pLDDT: mean 72.42, std 14.69, range [28.17, 92.0]